Protein AF-A0A958JXC6-F1 (afdb_monomer_lite)

Structure (mmCIF, N/CA/C/O backbone):
data_AF-A0A958JXC6-F1
#
_entry.id   AF-A0A958JXC6-F1
#
loop_
_atom_site.group_PDB
_atom_site.id
_atom_site.type_symbol
_atom_site.label_atom_id
_atom_site.label_alt_id
_atom_site.label_comp_id
_atom_site.label_asym_id
_atom_site.label_entity_id
_atom_site.label_seq_id
_atom_site.pdbx_PDB_ins_code
_atom_site.Cartn_x
_atom_site.Cartn_y
_atom_site.Cartn_z
_atom_site.occupancy
_atom_site.B_iso_or_equiv
_atom_site.auth_seq_id
_atom_site.auth_comp_id
_atom_site.auth_asym_id
_atom_site.auth_atom_id
_atom_site.pdbx_PDB_model_num
ATOM 1 N N . MET A 1 1 ? -17.356 -12.204 -8.986 1.00 83.81 1 MET A N 1
ATOM 2 C CA . MET A 1 1 ? -17.026 -12.262 -7.547 1.00 83.81 1 MET A CA 1
ATOM 3 C C . MET A 1 1 ? -16.152 -11.050 -7.280 1.00 83.81 1 MET A C 1
ATOM 5 O O . MET A 1 1 ? -15.315 -10.787 -8.133 1.00 83.81 1 MET A O 1
ATOM 9 N N . LYS A 1 2 ? -16.413 -10.256 -6.235 1.00 93.25 2 LYS A N 1
ATOM 10 C CA . LYS A 1 2 ? -15.527 -9.131 -5.900 1.00 93.25 2 LYS A CA 1
ATOM 11 C C . LYS A 1 2 ? -14.297 -9.682 -5.181 1.00 93.25 2 LYS A C 1
ATOM 13 O O . LYS A 1 2 ? -14.458 -10.593 -4.373 1.00 93.25 2 LYS A O 1
ATOM 18 N N 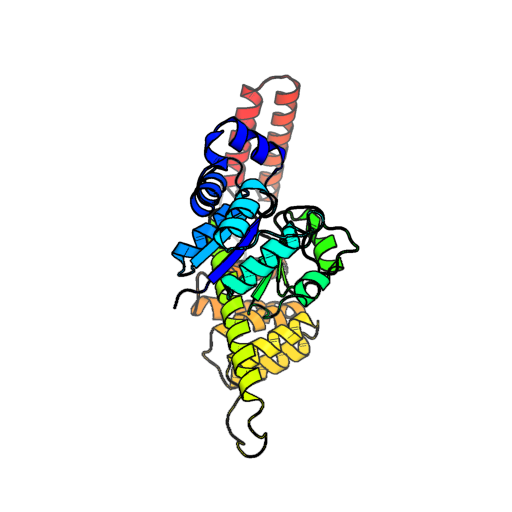. HIS A 1 3 ? -13.118 -9.156 -5.491 1.00 95.00 3 HIS A N 1
ATOM 19 C CA . HIS A 1 3 ? -11.897 -9.492 -4.762 1.00 95.00 3 HIS A CA 1
ATOM 20 C C . HIS A 1 3 ? -11.794 -8.635 -3.504 1.00 95.00 3 HIS A C 1
ATOM 22 O O . HIS A 1 3 ? -12.008 -7.420 -3.569 1.00 95.00 3 HIS A O 1
ATOM 28 N N . ILE A 1 4 ? -11.475 -9.260 -2.374 1.00 97.62 4 ILE A N 1
ATOM 29 C CA . ILE A 1 4 ? -11.319 -8.554 -1.099 1.00 97.62 4 ILE A CA 1
ATOM 30 C C . ILE A 1 4 ? -9.891 -8.017 -1.023 1.00 97.62 4 ILE A C 1
ATOM 32 O O . ILE A 1 4 ? -8.933 -8.792 -1.086 1.00 97.62 4 ILE A O 1
ATOM 36 N N . ILE A 1 5 ? -9.752 -6.701 -0.856 1.00 97.19 5 ILE A N 1
ATOM 37 C CA . ILE A 1 5 ? -8.467 -6.065 -0.555 1.00 97.19 5 ILE A CA 1
ATOM 38 C C . ILE A 1 5 ? -8.486 -5.521 0.867 1.00 97.19 5 ILE A C 1
ATOM 40 O O . ILE A 1 5 ? -9.319 -4.685 1.210 1.00 97.19 5 ILE A O 1
ATOM 44 N N . LEU A 1 6 ? -7.567 -6.006 1.697 1.00 98.06 6 LEU A N 1
ATOM 45 C CA . LEU A 1 6 ? -7.405 -5.577 3.079 1.00 98.06 6 LEU A CA 1
ATOM 46 C C . LEU A 1 6 ? -6.120 -4.764 3.206 1.00 98.06 6 LEU A C 1
ATOM 48 O O . LEU A 1 6 ? -5.026 -5.303 3.050 1.00 98.06 6 LEU A O 1
ATOM 52 N N . SER A 1 7 ? -6.261 -3.478 3.510 1.00 97.44 7 SER A N 1
ATOM 53 C CA . SER A 1 7 ? -5.143 -2.546 3.626 1.00 97.44 7 SER A CA 1
ATOM 54 C C . SER A 1 7 ? -5.027 -2.013 5.042 1.00 97.44 7 SER A C 1
ATOM 56 O O . SER A 1 7 ? -5.931 -1.344 5.541 1.00 97.44 7 SER A O 1
ATOM 58 N N . PHE A 1 8 ? -3.885 -2.255 5.674 1.00 97.44 8 PHE A N 1
ATOM 59 C CA . PHE A 1 8 ? -3.549 -1.683 6.971 1.00 97.44 8 PHE A CA 1
ATOM 60 C C . PHE A 1 8 ? -2.762 -0.398 6.774 1.00 97.44 8 PHE A C 1
ATOM 62 O O . PHE A 1 8 ? -1.707 -0.407 6.152 1.00 97.44 8 PHE A O 1
ATOM 69 N N . ILE A 1 9 ? -3.277 0.713 7.292 1.00 95.62 9 ILE A N 1
ATOM 70 C CA . ILE A 1 9 ? -2.706 2.043 7.070 1.00 95.62 9 ILE A CA 1
ATOM 71 C C . ILE A 1 9 ? -2.324 2.674 8.408 1.00 95.62 9 ILE A C 1
ATOM 73 O O . ILE A 1 9 ? -3.094 2.634 9.372 1.00 95.62 9 ILE A O 1
ATOM 77 N N . LEU A 1 10 ? -1.134 3.268 8.459 1.00 94.62 10 LEU A N 1
ATOM 78 C CA . LEU A 1 10 ? -0.659 4.074 9.578 1.00 94.62 10 LEU A CA 1
ATOM 79 C C . LEU A 1 10 ? -1.203 5.497 9.470 1.00 94.62 10 LEU A C 1
ATOM 81 O O . LEU A 1 10 ? -1.020 6.167 8.460 1.00 94.62 10 LEU A O 1
ATOM 85 N N . PHE A 1 11 ? -1.863 5.971 10.520 1.00 94.62 11 PHE A N 1
ATOM 86 C CA . PHE A 1 11 ? -2.312 7.359 10.614 1.00 94.62 11 PHE A CA 1
ATOM 87 C C . PHE A 1 11 ? -1.328 8.164 11.473 1.00 94.62 11 PHE A C 1
ATOM 89 O O . PHE A 1 11 ? -0.768 7.605 12.411 1.00 94.62 11 PHE A O 1
ATOM 96 N N . PRO A 1 12 ? -1.124 9.468 11.229 1.00 93.19 12 PRO A N 1
ATOM 97 C CA . PRO A 1 12 ? -0.320 10.296 12.128 1.00 93.19 12 PRO A CA 1
ATOM 98 C C . PRO A 1 12 ? -0.911 10.311 13.547 1.00 93.19 12 PRO A C 1
ATOM 100 O O . PRO A 1 12 ? -2.112 10.544 13.710 1.00 93.19 12 PRO A O 1
ATOM 103 N N . ASP A 1 13 ? -0.092 10.053 14.571 1.00 92.06 13 ASP A N 1
ATOM 104 C CA . ASP A 1 13 ? -0.559 9.934 15.962 1.00 92.06 13 ASP A CA 1
ATOM 105 C C . ASP A 1 13 ? -1.187 11.238 16.487 1.00 92.06 13 ASP A C 1
ATOM 107 O O . ASP A 1 13 ? -2.204 11.214 17.184 1.00 92.06 13 ASP A O 1
ATOM 111 N N . ASP A 1 14 ? -0.612 12.386 16.120 1.00 93.12 14 ASP A N 1
ATOM 112 C CA . ASP A 1 14 ? -1.141 13.717 16.428 1.00 93.12 14 ASP A CA 1
ATOM 113 C C . ASP A 1 14 ? -2.487 13.963 15.732 1.00 93.12 14 ASP A C 1
ATOM 115 O O . ASP A 1 14 ? -3.430 14.458 16.353 1.00 93.12 14 ASP A O 1
ATOM 119 N N . GLY A 1 15 ? -2.608 13.527 14.477 1.00 94.50 15 GLY A N 1
ATOM 120 C CA . GLY A 1 15 ? -3.862 13.527 13.736 1.00 94.50 15 GLY A CA 1
ATOM 121 C C . GLY A 1 15 ? -4.935 12.684 14.424 1.00 94.50 15 GLY A C 1
ATOM 122 O O . GLY A 1 15 ? -6.049 13.165 14.638 1.00 94.50 15 GLY A O 1
ATOM 123 N N . LEU A 1 16 ? -4.613 11.444 14.807 1.00 96.06 16 LEU A N 1
ATOM 124 C CA . LEU A 1 16 ? -5.549 10.565 15.513 1.00 96.06 16 LEU A CA 1
ATOM 125 C C . LEU A 1 16 ? -6.025 11.201 16.821 1.00 96.06 16 LEU A C 1
ATOM 127 O O . LEU A 1 16 ? -7.227 11.229 17.083 1.00 96.06 16 LEU A O 1
ATOM 131 N N . ALA A 1 17 ? -5.106 11.739 17.626 1.00 94.31 17 ALA A N 1
ATOM 132 C CA . ALA A 1 17 ? -5.458 12.416 18.869 1.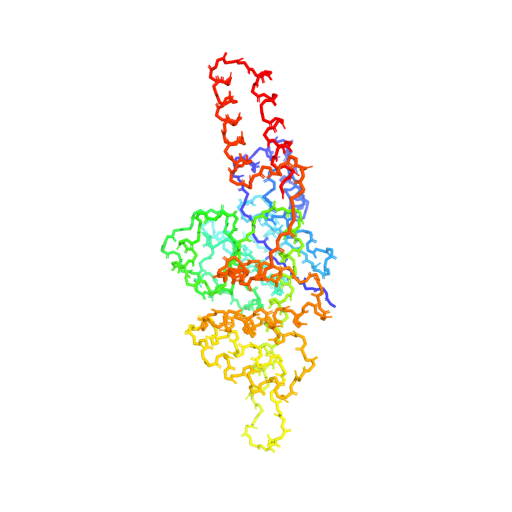00 94.31 17 ALA A CA 1
ATOM 133 C C . ALA A 1 17 ? -6.402 13.605 18.622 1.00 94.31 17 ALA A C 1
ATOM 135 O O . ALA A 1 17 ? -7.393 13.755 19.338 1.00 94.31 17 ALA A O 1
ATOM 136 N N . GLN A 1 18 ? -6.135 14.401 17.582 1.00 95.81 18 GLN A N 1
ATOM 137 C CA . GLN A 1 18 ? -6.969 15.539 17.206 1.00 95.81 18 GLN A CA 1
ATOM 138 C C . GLN A 1 18 ? -8.382 15.106 16.791 1.00 95.81 18 GLN A C 1
ATOM 140 O O . GLN A 1 18 ? -9.352 15.672 17.284 1.00 95.81 18 GLN A O 1
ATOM 145 N N . VAL A 1 19 ? -8.525 14.057 15.971 1.00 97.00 19 VAL A N 1
ATOM 146 C CA . VAL A 1 19 ? -9.848 13.561 15.544 1.00 97.00 19 VAL A CA 1
ATOM 147 C C . VAL A 1 19 ? -10.707 13.133 16.736 1.00 97.00 19 VAL A C 1
ATOM 149 O O . VAL A 1 19 ? -11.890 13.455 16.784 1.00 97.00 19 VAL A O 1
ATOM 152 N N . TYR A 1 20 ? -10.131 12.451 17.730 1.00 96.25 20 TYR A N 1
ATOM 153 C CA . TYR A 1 20 ? -10.882 12.052 18.930 1.00 96.25 20 TYR A CA 1
ATOM 154 C C . TYR A 1 20 ? -11.113 13.207 19.914 1.00 96.25 20 TYR A C 1
ATOM 156 O O . TYR A 1 20 ? -12.051 13.143 20.708 1.00 96.25 20 TYR A O 1
ATOM 164 N N . ALA A 1 21 ? -10.286 14.255 19.880 1.00 95.88 21 ALA A N 1
ATOM 165 C CA . ALA A 1 21 ? -10.549 15.484 20.624 1.00 95.88 21 ALA A CA 1
ATOM 166 C C . ALA A 1 21 ? -11.725 16.268 20.015 1.00 95.88 21 ALA A C 1
ATOM 168 O O . ALA A 1 21 ? -12.565 16.778 20.758 1.00 95.88 21 ALA A O 1
ATOM 169 N N . ASP A 1 22 ? -11.802 16.316 18.683 1.00 96.81 22 ASP A N 1
ATOM 170 C CA . ASP A 1 22 ? -12.867 16.996 17.940 1.00 96.81 22 ASP A CA 1
ATOM 171 C C . ASP A 1 22 ? -14.186 16.204 17.949 1.00 96.81 22 ASP A C 1
ATOM 173 O O . ASP A 1 22 ? -15.266 16.797 18.006 1.00 96.81 22 ASP A O 1
ATOM 177 N N . GLU A 1 23 ? -14.117 14.868 17.966 1.00 97.50 23 GLU A N 1
ATOM 178 C CA . GLU A 1 23 ? -15.271 13.967 18.070 1.00 97.50 23 GLU A CA 1
ATOM 179 C C . GLU A 1 23 ? -15.152 12.992 19.265 1.00 97.50 23 GLU A C 1
ATOM 181 O O . GLU A 1 23 ? -14.904 11.798 19.070 1.00 97.50 23 GLU A O 1
ATOM 186 N N . PRO A 1 24 ? -15.396 13.429 20.517 1.00 97.19 24 PRO A N 1
ATOM 187 C CA . PRO A 1 24 ? -15.250 12.565 21.698 1.00 97.19 24 PRO A CA 1
ATOM 188 C C . PRO A 1 24 ? -16.122 11.296 21.663 1.00 97.19 24 PRO A C 1
ATOM 190 O O . PRO A 1 24 ? -15.698 10.218 22.098 1.00 97.19 24 PRO A O 1
ATOM 193 N N . ASP A 1 25 ? -17.321 11.405 21.082 1.00 97.69 25 ASP A N 1
ATOM 194 C CA . ASP A 1 25 ? -18.273 10.297 20.933 1.00 97.69 25 ASP A CA 1
ATOM 195 C C . ASP A 1 25 ? -17.798 9.229 19.933 1.00 97.69 25 ASP A C 1
ATOM 197 O O . ASP A 1 25 ? -18.344 8.123 19.910 1.00 97.69 25 ASP A O 1
ATOM 201 N N . LEU A 1 26 ? -16.776 9.519 19.115 1.00 97.31 26 LEU A N 1
ATOM 202 C CA . LEU A 1 26 ? -16.239 8.589 18.121 1.00 97.31 26 LEU A CA 1
ATOM 203 C C . LEU A 1 26 ? -15.779 7.278 18.764 1.00 97.31 26 LEU A C 1
ATOM 205 O O . LEU A 1 26 ? -16.082 6.205 18.253 1.00 97.31 26 LEU A O 1
ATOM 209 N N . SER A 1 27 ? -15.132 7.357 19.928 1.00 96.69 27 SER A N 1
ATOM 210 C CA . SER A 1 27 ? -14.667 6.187 20.690 1.00 96.69 27 SER A CA 1
ATOM 211 C C . SER A 1 27 ? -15.782 5.234 21.132 1.00 96.69 27 SER A C 1
ATOM 213 O O . SER A 1 27 ? -15.519 4.055 21.363 1.00 96.69 27 SER A O 1
ATOM 215 N N . GLY A 1 28 ? -17.020 5.727 21.234 1.00 96.06 28 GLY A N 1
ATOM 216 C CA . GLY A 1 28 ? -18.201 4.931 21.563 1.00 96.06 28 GLY A CA 1
ATOM 217 C C . GLY A 1 28 ? -18.942 4.365 20.347 1.00 96.06 28 GLY A C 1
ATOM 218 O O . GLY A 1 28 ? -19.879 3.586 20.529 1.00 96.06 28 GLY A O 1
ATOM 219 N N . LYS A 1 29 ? -18.565 4.742 19.116 1.00 98.44 29 LYS A N 1
ATOM 220 C CA . LYS A 1 29 ? -19.179 4.213 17.886 1.00 98.44 29 LYS A CA 1
ATOM 221 C C . LYS A 1 29 ? -18.721 2.773 17.619 1.00 98.44 29 LYS A C 1
ATOM 223 O O . LYS A 1 29 ? -17.718 2.310 18.165 1.00 98.44 29 LYS A O 1
ATOM 228 N N . SER A 1 30 ? -19.441 2.068 16.739 1.00 98.31 30 SER A N 1
ATOM 229 C CA . SER A 1 30 ? -19.004 0.752 16.249 1.00 98.31 30 SER A CA 1
ATOM 230 C C . SER A 1 30 ? -17.640 0.844 15.558 1.00 98.31 30 SER A C 1
ATOM 232 O O . SER A 1 30 ? -17.193 1.934 15.188 1.00 98.31 30 SER A O 1
ATOM 234 N N . PHE A 1 31 ? -16.990 -0.302 15.356 1.00 98.12 31 PHE A N 1
ATOM 235 C CA . PHE A 1 31 ? -15.724 -0.364 14.630 1.00 98.12 31 PHE A CA 1
ATOM 236 C C . PHE A 1 31 ? -15.833 0.287 13.245 1.00 98.12 31 PHE A C 1
ATOM 238 O O . PHE A 1 31 ? -15.045 1.169 12.916 1.00 98.12 31 PHE A O 1
ATOM 245 N N . GLU A 1 32 ? -16.865 -0.063 12.480 1.00 98.12 32 GLU A N 1
ATOM 246 C CA . GLU A 1 32 ? -17.122 0.468 11.139 1.00 98.12 32 GLU A CA 1
ATOM 247 C C . GLU A 1 32 ? -17.371 1.978 11.185 1.00 98.12 32 GLU A C 1
ATOM 249 O O . GLU A 1 32 ? -16.876 2.716 10.337 1.00 98.12 32 GLU A O 1
ATOM 254 N N . GLY A 1 33 ? -18.090 2.458 12.206 1.00 98.00 33 GLY A N 1
ATOM 255 C CA . GLY A 1 33 ? -18.313 3.886 12.418 1.00 98.00 33 GLY A CA 1
ATOM 256 C C . GLY A 1 33 ? -17.018 4.655 12.693 1.00 98.00 33 GLY A C 1
ATOM 257 O O . GLY A 1 33 ? -16.849 5.762 12.184 1.00 98.00 33 GLY A O 1
ATOM 258 N N . GLN A 1 34 ? -16.094 4.063 13.456 1.00 98.38 34 GLN A N 1
ATOM 259 C CA . GLN A 1 34 ? -14.777 4.644 13.731 1.00 98.38 34 GLN A CA 1
ATOM 260 C C . GLN A 1 34 ? -13.883 4.649 12.489 1.00 98.38 34 GLN A C 1
ATOM 262 O O . GLN A 1 34 ? -13.358 5.696 12.114 1.00 98.38 34 GLN A O 1
ATOM 267 N N . VAL A 1 35 ? -13.761 3.503 11.816 1.00 97.81 35 VAL A N 1
ATOM 268 C CA . VAL A 1 35 ? -12.965 3.353 10.589 1.00 97.81 35 VAL A CA 1
ATOM 269 C C . VAL A 1 35 ? -13.477 4.280 9.489 1.00 97.81 35 VAL A C 1
ATOM 271 O O . VAL A 1 35 ? -12.689 4.992 8.870 1.00 97.81 35 VAL A O 1
ATOM 274 N N . SER A 1 36 ? -14.796 4.343 9.284 1.00 96.69 36 SER A N 1
ATOM 275 C CA . SER A 1 36 ? -15.399 5.238 8.298 1.00 96.69 36 SER A CA 1
ATOM 276 C C . SER A 1 36 ? -15.086 6.702 8.601 1.00 96.69 36 SER A C 1
ATOM 278 O O . SER A 1 36 ? -14.713 7.433 7.688 1.00 96.69 36 SER A O 1
ATOM 280 N N . ALA A 1 37 ? -15.206 7.150 9.855 1.00 96.81 37 ALA A N 1
ATOM 281 C CA . ALA A 1 37 ? -14.888 8.534 10.207 1.00 96.81 37 ALA A CA 1
ATOM 282 C C . ALA A 1 37 ? -13.411 8.867 9.939 1.00 96.81 37 ALA A C 1
ATOM 284 O O . ALA A 1 37 ? -13.109 9.894 9.336 1.00 96.81 37 ALA A O 1
ATOM 285 N N . LEU A 1 38 ? -12.495 7.968 10.314 1.00 97.12 38 LEU A N 1
ATOM 286 C CA . LEU A 1 38 ? -11.059 8.149 10.103 1.00 97.12 38 LEU A CA 1
ATOM 287 C C . LEU A 1 38 ? -10.700 8.189 8.616 1.00 97.12 38 LEU A C 1
ATOM 289 O O . LEU A 1 38 ? -10.002 9.104 8.184 1.00 97.12 38 LEU A O 1
ATOM 293 N N . ASN A 1 39 ? -11.232 7.271 7.814 1.00 95.88 39 ASN A N 1
ATOM 294 C CA . ASN A 1 39 ? -10.957 7.198 6.378 1.00 95.88 39 ASN A CA 1
ATOM 295 C C . ASN A 1 39 ? -11.471 8.414 5.586 1.00 95.88 39 ASN A C 1
ATOM 297 O O . ASN A 1 39 ? -10.895 8.763 4.556 1.00 95.88 39 ASN A O 1
ATOM 301 N N . HIS A 1 40 ? -12.519 9.085 6.072 1.00 94.62 40 HIS A N 1
ATOM 302 C CA . HIS A 1 40 ? -13.060 10.305 5.458 1.00 94.62 40 HIS A CA 1
ATOM 303 C C . HIS A 1 40 ? -12.517 11.596 6.084 1.00 94.62 40 HIS A C 1
ATOM 305 O O . HIS A 1 40 ? -12.862 12.695 5.643 1.00 94.62 40 HIS A O 1
ATOM 311 N N . SER A 1 41 ? -11.668 11.488 7.105 1.00 95.38 41 SER A N 1
ATOM 312 C CA . SER A 1 41 ? -11.101 12.650 7.777 1.00 95.38 41 SER A CA 1
ATOM 313 C C . SER A 1 41 ? -10.013 13.335 6.927 1.00 95.38 41 SER A C 1
ATOM 315 O O . SER A 1 41 ? -9.385 12.713 6.058 1.00 95.38 41 SER A O 1
ATOM 317 N N . PRO A 1 42 ? -9.717 14.622 7.187 1.00 94.88 42 PRO A N 1
ATOM 318 C CA . PRO A 1 42 ? -8.620 15.323 6.520 1.00 94.88 42 PRO A CA 1
ATOM 319 C C . PRO A 1 42 ? -7.241 14.695 6.759 1.00 94.88 42 PRO A C 1
ATOM 321 O O . PRO A 1 42 ? -6.362 14.866 5.917 1.00 94.88 42 PRO A O 1
ATOM 324 N N . ILE A 1 43 ? -7.065 13.964 7.867 1.00 93.75 43 ILE A N 1
ATOM 325 C CA . ILE A 1 43 ? -5.801 13.311 8.241 1.00 93.75 43 ILE A CA 1
ATOM 326 C C . ILE A 1 43 ? -5.586 11.964 7.540 1.00 93.75 43 ILE A C 1
ATOM 328 O O . ILE A 1 43 ? -4.514 11.382 7.680 1.00 93.75 43 ILE A O 1
ATOM 332 N N . ALA A 1 44 ? -6.600 11.443 6.835 1.00 93.19 44 ALA A N 1
ATOM 333 C CA . ALA A 1 44 ? -6.507 10.157 6.159 1.00 93.19 44 ALA A CA 1
ATOM 334 C C . ALA A 1 44 ? -5.327 10.162 5.172 1.00 93.19 44 ALA A C 1
ATOM 336 O O . ALA A 1 44 ? -5.310 11.008 4.265 1.00 93.19 44 ALA A O 1
ATOM 337 N N . PRO A 1 45 ? -4.365 9.229 5.310 1.00 90.19 45 PRO A N 1
ATOM 338 C CA . PRO A 1 45 ? -3.248 9.126 4.383 1.00 90.19 45 PRO A CA 1
ATOM 339 C C . PRO A 1 45 ? -3.740 8.933 2.953 1.00 90.19 45 PRO A C 1
ATOM 341 O O . PRO A 1 45 ? -4.796 8.340 2.711 1.00 90.19 45 PRO A O 1
ATOM 344 N N . LYS A 1 46 ? -2.962 9.401 1.976 1.00 87.38 46 LYS A N 1
ATOM 345 C CA . LYS A 1 46 ? -3.341 9.284 0.560 1.00 87.38 46 LYS A CA 1
ATOM 346 C C . LYS A 1 46 ? -3.568 7.827 0.149 1.00 87.38 46 LYS A C 1
ATOM 348 O O . LYS A 1 46 ? -4.504 7.553 -0.597 1.00 87.38 46 LYS A O 1
ATOM 353 N N . ALA A 1 47 ? -2.777 6.914 0.711 1.00 86.88 47 ALA A N 1
ATOM 354 C CA . ALA A 1 47 ? -2.931 5.470 0.576 1.00 86.88 47 ALA A CA 1
ATOM 355 C C . ALA A 1 47 ? -4.360 4.997 0.880 1.00 86.88 47 ALA A C 1
ATOM 357 O O . ALA A 1 47 ? -4.959 4.274 0.089 1.00 86.88 47 ALA A O 1
ATOM 358 N N . ALA A 1 48 ? -4.946 5.465 1.989 1.00 91.31 48 ALA A N 1
ATOM 359 C CA . ALA A 1 48 ? -6.297 5.083 2.383 1.00 91.31 48 ALA A CA 1
ATOM 360 C C . ALA A 1 48 ? -7.322 5.461 1.304 1.00 91.31 48 ALA A C 1
ATOM 362 O O . ALA A 1 48 ? -8.177 4.656 0.944 1.00 91.31 48 ALA A O 1
ATOM 363 N N . ARG A 1 49 ? -7.194 6.661 0.728 1.00 90.19 49 ARG A N 1
ATOM 364 C CA . ARG A 1 49 ? -8.078 7.136 -0.348 1.00 90.19 49 ARG A CA 1
ATOM 365 C C . ARG A 1 49 ? -7.891 6.339 -1.636 1.00 90.19 49 ARG A C 1
ATOM 367 O O . ARG A 1 49 ? -8.883 5.966 -2.250 1.00 90.19 49 ARG A O 1
ATOM 374 N N . LEU A 1 50 ? -6.644 6.051 -2.016 1.00 88.06 50 LEU A N 1
ATOM 375 C CA . LEU A 1 50 ? -6.332 5.213 -3.177 1.00 88.06 50 LEU A CA 1
ATOM 376 C C . LEU A 1 50 ? -7.005 3.837 -3.062 1.00 88.06 50 LEU A C 1
ATOM 378 O O . LEU A 1 50 ? -7.674 3.408 -3.997 1.00 88.06 50 LEU A O 1
ATOM 382 N N . PHE A 1 51 ? -6.875 3.160 -1.919 1.00 91.38 51 PHE A N 1
ATOM 383 C CA . PHE A 1 51 ? -7.451 1.823 -1.760 1.00 91.38 51 PHE A CA 1
ATOM 384 C C . PHE A 1 51 ? -8.982 1.830 -1.729 1.00 91.38 51 PHE A C 1
ATOM 386 O O . PHE A 1 51 ? -9.596 0.910 -2.260 1.00 91.38 51 PHE A O 1
ATOM 393 N N . LEU A 1 52 ? -9.616 2.876 -1.191 1.00 93.62 52 LEU A N 1
ATOM 394 C CA . LEU A 1 52 ? -11.076 3.020 -1.257 1.00 93.62 52 LEU A CA 1
ATOM 395 C C . LEU A 1 52 ? -11.580 3.199 -2.697 1.00 93.62 52 LEU A C 1
ATOM 397 O O . LEU A 1 52 ? -12.633 2.680 -3.057 1.00 93.62 52 LEU A O 1
ATOM 401 N N . GLU A 1 53 ? -10.812 3.877 -3.549 1.00 91.56 53 GLU A N 1
ATOM 402 C CA . GLU A 1 53 ? -11.162 4.091 -4.958 1.00 91.56 53 GLU A CA 1
ATOM 403 C C . GLU A 1 53 ? -11.154 2.795 -5.792 1.00 91.56 53 GLU A C 1
ATOM 405 O O . GLU A 1 53 ? -11.808 2.734 -6.838 1.00 91.56 53 GLU A O 1
ATOM 410 N N . LEU A 1 54 ? -10.504 1.724 -5.315 1.00 90.31 54 LEU A N 1
ATOM 411 C CA . LEU A 1 54 ? -10.533 0.410 -5.971 1.00 90.31 54 LEU A CA 1
ATOM 412 C C . LEU A 1 54 ? -11.935 -0.204 -6.021 1.00 90.31 54 LEU A C 1
ATOM 414 O O . LEU A 1 54 ? -12.193 -1.039 -6.890 1.00 90.31 54 LEU A O 1
ATOM 418 N N . GLU A 1 55 ? -12.876 0.243 -5.183 1.00 94.00 55 GLU A N 1
ATOM 419 C CA . GLU A 1 55 ? -14.274 -0.195 -5.271 1.00 94.00 55 GLU A CA 1
ATOM 420 C C . GLU A 1 55 ? -14.864 0.045 -6.673 1.00 94.00 55 GLU A C 1
ATOM 422 O O . GLU A 1 55 ? -15.604 -0.795 -7.197 1.00 94.00 55 GLU A O 1
ATOM 427 N N . LYS A 1 56 ? -14.469 1.144 -7.334 1.00 91.50 56 LYS A N 1
ATOM 428 C CA . LYS A 1 56 ? -14.906 1.490 -8.699 1.00 91.50 56 LYS A CA 1
ATOM 429 C C . LYS A 1 56 ? -14.471 0.459 -9.745 1.00 91.50 56 LYS A C 1
ATOM 431 O O . LYS A 1 56 ? -15.049 0.415 -10.826 1.00 91.50 56 LYS A O 1
ATOM 436 N N . ASN A 1 57 ? -13.498 -0.383 -9.405 1.00 87.44 57 ASN A N 1
ATOM 437 C CA . ASN A 1 57 ? -12.915 -1.409 -10.265 1.00 87.44 57 ASN A CA 1
ATOM 438 C C . ASN A 1 57 ? -13.351 -2.827 -9.868 1.00 87.44 57 ASN A C 1
ATOM 440 O O . ASN A 1 57 ? -12.773 -3.809 -10.315 1.00 87.44 57 ASN A O 1
ATOM 444 N N . GLY A 1 58 ? -14.398 -2.953 -9.045 1.00 92.50 58 GLY A N 1
ATOM 445 C CA . GLY A 1 58 ? -14.971 -4.250 -8.679 1.00 92.50 58 GLY A CA 1
ATOM 446 C C . GLY A 1 58 ? -14.307 -4.927 -7.480 1.00 92.50 58 GLY A C 1
ATOM 447 O O . GLY A 1 58 ? -14.657 -6.066 -7.169 1.00 92.50 58 GLY A O 1
ATOM 448 N N . TYR A 1 59 ? -13.413 -4.230 -6.780 1.00 95.31 59 TYR A N 1
ATOM 449 C CA . TYR A 1 59 ? -12.867 -4.683 -5.504 1.00 95.31 59 TYR A CA 1
ATOM 450 C C . TYR A 1 59 ? -13.830 -4.397 -4.348 1.00 95.31 59 TYR A C 1
ATOM 452 O O . TYR A 1 59 ? -14.748 -3.576 -4.447 1.00 95.31 59 TYR A O 1
ATOM 460 N N . GLU A 1 60 ? -13.616 -5.090 -3.239 1.00 97.38 60 GLU A N 1
ATOM 461 C CA . GLU A 1 60 ? -14.224 -4.803 -1.945 1.00 97.38 60 GLU A CA 1
ATOM 462 C C . GLU A 1 60 ? -13.122 -4.339 -0.980 1.00 97.38 60 GLU A C 1
ATOM 464 O O . GLU A 1 60 ? -12.415 -5.179 -0.412 1.00 97.38 60 GLU A O 1
ATOM 469 N N . PRO A 1 61 ? -12.902 -3.017 -0.847 1.00 97.19 61 PRO A N 1
ATOM 470 C CA . PRO A 1 61 ? -11.808 -2.502 -0.040 1.00 97.19 61 PRO A CA 1
ATOM 471 C C . PRO A 1 61 ? -12.148 -2.431 1.448 1.00 97.19 61 PRO A C 1
ATOM 473 O O . PRO A 1 61 ? -13.152 -1.852 1.858 1.00 97.19 61 PRO A O 1
ATOM 476 N N . HIS A 1 62 ? -11.231 -2.945 2.263 1.00 97.81 62 HIS A N 1
ATOM 477 C CA . HIS A 1 62 ? -11.223 -2.857 3.718 1.00 97.81 62 HIS A CA 1
ATOM 478 C C . HIS A 1 62 ? -9.967 -2.097 4.148 1.00 97.81 62 HIS A C 1
ATOM 480 O O . HIS A 1 62 ? -8.883 -2.665 4.238 1.00 97.81 62 HIS A O 1
ATOM 486 N N . VAL A 1 63 ? -10.092 -0.788 4.381 1.00 97.56 63 VAL A N 1
ATOM 487 C CA . VAL A 1 63 ? -8.964 0.080 4.760 1.00 97.56 63 VAL A CA 1
ATOM 488 C C . VAL A 1 63 ? -8.999 0.341 6.261 1.00 97.56 63 VAL A C 1
ATOM 490 O O . VAL A 1 63 ? -9.884 1.054 6.739 1.00 97.56 63 VAL A O 1
ATOM 493 N N . LEU A 1 64 ? -8.059 -0.241 7.005 1.00 98.00 64 LEU A N 1
ATOM 494 C CA . LEU A 1 64 ? -8.069 -0.268 8.466 1.00 98.00 64 LEU A CA 1
ATOM 495 C C . LEU A 1 64 ? -6.916 0.564 9.070 1.00 98.00 64 LEU A C 1
ATOM 497 O O . LEU A 1 64 ? -5.754 0.340 8.725 1.00 98.00 64 LEU A O 1
ATOM 501 N N . PRO A 1 65 ? -7.199 1.487 10.011 1.00 96.94 65 PRO A N 1
ATOM 502 C CA . PRO A 1 65 ? -6.189 2.283 10.706 1.00 96.94 65 PRO A CA 1
ATOM 503 C C . PRO A 1 65 ? -5.486 1.434 11.773 1.00 96.94 65 PRO A C 1
ATOM 505 O O . PRO A 1 65 ? -6.022 1.184 12.858 1.00 96.94 65 PRO A O 1
ATOM 508 N N . VAL A 1 66 ? -4.283 0.955 11.475 1.00 96.81 66 VAL A N 1
ATOM 509 C CA . VAL A 1 66 ? -3.642 -0.105 12.269 1.00 96.81 66 VAL A CA 1
ATOM 510 C C . VAL A 1 66 ? -3.141 0.372 13.636 1.00 96.81 66 VAL A C 1
ATOM 512 O O . VAL A 1 66 ? -3.201 -0.369 14.615 1.00 96.81 66 VAL A O 1
ATOM 515 N N . ASN A 1 67 ? -2.729 1.638 13.741 1.00 95.75 67 ASN A N 1
ATOM 516 C CA . ASN A 1 67 ? -2.308 2.266 14.996 1.00 95.75 67 ASN A CA 1
ATOM 517 C C . ASN A 1 67 ? -3.455 2.930 15.778 1.00 95.75 67 ASN A C 1
ATOM 519 O O . ASN A 1 67 ? -3.227 3.491 16.849 1.00 95.75 67 ASN A O 1
ATOM 523 N N . ASN A 1 68 ? -4.704 2.833 15.311 1.00 97.00 68 ASN A N 1
ATOM 524 C CA . ASN A 1 68 ? -5.845 3.382 16.036 1.00 97.00 68 ASN A CA 1
ATOM 525 C C . ASN A 1 68 ? -6.376 2.400 17.097 1.00 97.00 68 ASN A C 1
ATOM 527 O O . ASN A 1 68 ? -7.360 1.695 16.889 1.00 97.00 68 ASN A O 1
ATOM 531 N N . MET A 1 69 ? -5.747 2.389 18.273 1.00 95.00 69 MET A N 1
ATOM 532 C CA . MET A 1 69 ? -6.137 1.515 19.389 1.00 95.00 69 MET A CA 1
ATOM 533 C C . MET A 1 69 ? -7.653 1.517 19.707 1.00 95.00 69 MET A C 1
ATOM 535 O O . MET A 1 69 ? -8.198 0.427 19.895 1.00 95.00 69 MET A O 1
ATOM 539 N N . PRO A 1 70 ? -8.377 2.659 19.768 1.00 95.94 70 PRO A N 1
ATOM 540 C CA . PRO A 1 70 ? -9.801 2.643 20.117 1.00 95.94 70 PRO A CA 1
ATOM 541 C C . PRO A 1 70 ? -10.665 1.806 19.161 1.00 95.94 70 PRO A C 1
ATOM 543 O O . PRO A 1 70 ? -11.460 0.979 19.625 1.00 95.94 70 PRO A O 1
ATOM 546 N N . SER A 1 71 ? -10.481 1.952 17.844 1.00 97.81 71 SER A N 1
ATOM 547 C CA . SER A 1 71 ? -11.217 1.149 16.859 1.00 97.81 71 SER A CA 1
ATOM 548 C C . SER A 1 71 ? -10.819 -0.325 16.941 1.00 97.81 71 SER A C 1
ATOM 550 O O . SER A 1 71 ? -11.691 -1.191 16.968 1.00 97.81 71 SER A O 1
ATOM 552 N N . GLN A 1 72 ? -9.529 -0.625 17.096 1.00 97.62 72 GLN A N 1
ATOM 553 C CA . GLN A 1 72 ? -9.023 -1.998 17.150 1.00 97.62 72 GLN A CA 1
ATOM 554 C C . GLN A 1 72 ? -9.521 -2.754 18.394 1.00 97.62 72 GLN A C 1
ATOM 556 O O . GLN A 1 72 ? -9.977 -3.893 18.299 1.00 97.62 72 GLN A O 1
ATOM 561 N N . VAL A 1 73 ? -9.562 -2.100 19.560 1.00 94.31 73 VAL A N 1
ATOM 562 C CA . VAL A 1 73 ? -10.176 -2.664 20.776 1.00 94.31 73 VAL A CA 1
ATOM 563 C C . VAL A 1 73 ? -11.679 -2.876 20.596 1.00 94.31 73 VAL A C 1
ATOM 565 O O . VAL A 1 73 ? -12.227 -3.871 21.078 1.00 94.31 73 VAL A O 1
ATOM 568 N N . THR A 1 74 ? -12.358 -1.958 19.905 1.00 96.94 74 THR A N 1
ATOM 569 C CA . THR A 1 74 ? -13.788 -2.094 19.593 1.00 96.94 74 THR A CA 1
ATOM 570 C C . THR A 1 74 ? -14.035 -3.313 18.703 1.00 96.94 74 THR A C 1
ATOM 572 O O . THR A 1 74 ? -14.931 -4.105 19.000 1.00 96.94 74 THR A O 1
ATOM 575 N N . TRP A 1 75 ? -13.196 -3.523 17.684 1.00 98.12 75 TRP A N 1
ATOM 576 C CA . TRP A 1 75 ? -13.244 -4.700 16.817 1.00 98.12 75 TRP A CA 1
ATOM 577 C C . TRP A 1 75 ? -13.007 -6.001 17.587 1.00 98.12 75 TRP A C 1
ATOM 579 O O . TRP A 1 75 ? -13.800 -6.936 17.469 1.00 98.12 75 TRP A O 1
ATOM 589 N N . LEU A 1 76 ? -11.962 -6.054 18.422 1.00 96.62 76 LEU A N 1
ATOM 590 C CA . LEU A 1 76 ? -11.648 -7.231 19.237 1.00 96.62 76 LEU A CA 1
ATOM 591 C C . LEU A 1 76 ? -12.838 -7.629 20.118 1.00 96.62 76 LEU A C 1
ATOM 593 O O . LEU A 1 76 ? -13.271 -8.780 20.094 1.00 96.62 76 LEU A O 1
ATOM 597 N N . ARG A 1 77 ? -13.426 -6.664 20.837 1.00 95.75 77 ARG A N 1
ATOM 598 C CA . ARG A 1 77 ? -14.593 -6.906 21.701 1.00 95.75 77 ARG A CA 1
ATOM 599 C C . ARG A 1 77 ? -15.807 -7.393 20.916 1.00 95.75 77 ARG A C 1
ATOM 601 O O . ARG A 1 77 ? -16.476 -8.316 21.370 1.00 95.75 77 ARG A O 1
ATOM 608 N N . ALA A 1 78 ? -16.080 -6.795 19.756 1.00 97.00 78 ALA A N 1
ATOM 609 C CA . ALA A 1 78 ? -17.194 -7.194 18.896 1.00 97.00 78 ALA A CA 1
ATOM 610 C C . ALA A 1 78 ? -17.046 -8.633 18.366 1.00 97.00 78 ALA A C 1
ATOM 612 O O . ALA A 1 78 ? -18.048 -9.300 18.131 1.00 97.00 78 ALA A O 1
ATOM 613 N N . ASN A 1 79 ? -15.810 -9.128 18.252 1.00 97.25 79 ASN A N 1
ATOM 614 C CA . ASN A 1 79 ? -15.491 -10.485 17.806 1.00 97.25 79 ASN A CA 1
ATOM 615 C C . ASN A 1 79 ? -15.205 -11.463 18.968 1.00 97.25 79 ASN A C 1
ATOM 617 O O . ASN A 1 79 ? -14.659 -12.541 18.751 1.00 97.25 79 ASN A O 1
ATOM 621 N N . GLY A 1 80 ? -15.574 -11.110 20.208 1.00 97.00 80 GLY A N 1
ATOM 622 C CA . GLY A 1 80 ? -15.452 -11.997 21.374 1.00 97.00 80 GLY A CA 1
ATOM 623 C C . GLY A 1 80 ? -14.030 -12.152 21.922 1.00 97.00 80 GLY A C 1
ATOM 624 O O . GLY A 1 80 ? -13.768 -13.037 22.737 1.00 97.00 80 GLY A O 1
ATOM 625 N N . TYR A 1 81 ? -13.105 -11.289 21.505 1.00 95.56 81 TYR A N 1
ATOM 626 C CA . TYR A 1 81 ? -11.733 -11.283 21.984 1.00 95.56 81 TYR A CA 1
ATOM 627 C C . TYR A 1 81 ? -11.580 -10.322 23.165 1.00 95.56 81 TYR A C 1
ATOM 629 O O . TYR A 1 81 ? -11.547 -9.101 23.004 1.00 95.56 81 TYR A O 1
ATOM 637 N N . HIS A 1 82 ? -11.479 -10.885 24.367 1.00 91.19 82 HIS A N 1
ATOM 638 C CA . HIS A 1 82 ? -11.310 -10.115 25.605 1.00 91.19 82 HIS A CA 1
ATOM 639 C C . HIS A 1 82 ? -9.869 -10.117 26.120 1.00 91.19 82 HIS A C 1
ATOM 641 O O . HIS A 1 82 ? -9.447 -9.140 26.736 1.00 91.19 82 HIS A O 1
ATOM 647 N N . ASP A 1 83 ? -9.115 -11.164 25.787 1.00 89.75 83 ASP A N 1
ATOM 648 C CA . ASP A 1 83 ? -7.718 -11.325 26.165 1.00 89.75 83 ASP A CA 1
ATOM 649 C C . ASP A 1 83 ? -6.832 -11.130 24.930 1.00 89.75 83 ASP A C 1
ATOM 651 O O . ASP A 1 83 ? -6.919 -11.865 23.939 1.00 89.75 83 ASP A O 1
ATOM 655 N N . PHE A 1 84 ? -5.991 -10.103 24.984 1.00 88.38 84 PHE A N 1
ATOM 656 C CA . PHE A 1 84 ? -4.956 -9.834 23.993 1.00 88.38 84 PHE A CA 1
ATOM 657 C C . PHE A 1 84 ? -3.712 -9.307 24.698 1.00 88.38 84 PHE A C 1
ATOM 659 O O . PHE A 1 84 ? -3.784 -8.647 25.741 1.00 88.38 84 PHE A O 1
ATOM 666 N N . ASN A 1 85 ? -2.546 -9.619 24.147 1.00 87.38 85 ASN A N 1
ATOM 667 C CA . ASN A 1 85 ? -1.287 -9.195 24.728 1.00 87.38 85 ASN A CA 1
ATOM 668 C C . ASN A 1 85 ? -1.107 -7.693 24.505 1.00 87.38 85 ASN A C 1
ATOM 670 O O . ASN A 1 85 ? -0.898 -7.253 23.380 1.00 87.38 85 ASN A O 1
ATOM 674 N N . SER A 1 86 ? -1.101 -6.890 25.569 1.00 84.19 86 SER A N 1
ATOM 675 C CA . SER A 1 86 ? -0.945 -5.432 25.456 1.00 84.19 86 SER A CA 1
ATOM 676 C C . SER A 1 86 ? 0.359 -4.983 24.783 1.00 84.19 86 SER A C 1
ATOM 678 O O . SER A 1 86 ? 0.440 -3.843 24.340 1.00 84.19 86 SER A O 1
ATOM 680 N N . ARG A 1 87 ? 1.373 -5.853 24.669 1.00 85.00 87 ARG A N 1
ATOM 681 C CA . ARG A 1 87 ? 2.620 -5.572 23.934 1.00 85.00 87 ARG A CA 1
ATOM 682 C C . ARG A 1 87 ? 2.563 -5.956 22.456 1.00 85.00 87 ARG A C 1
ATOM 684 O O . ARG A 1 87 ? 3.309 -5.383 21.675 1.00 85.00 87 ARG A O 1
ATOM 691 N N . ARG A 1 88 ? 1.713 -6.917 22.080 1.00 91.25 88 ARG A N 1
ATOM 692 C CA . ARG A 1 88 ? 1.557 -7.416 20.696 1.00 91.25 88 ARG A CA 1
ATOM 693 C C . ARG A 1 88 ? 0.161 -7.171 20.125 1.00 91.25 88 ARG A C 1
ATOM 695 O O . ARG A 1 88 ? -0.175 -7.721 19.084 1.00 91.25 88 ARG A O 1
ATOM 702 N N . TRP A 1 89 ? -0.640 -6.339 20.788 1.00 92.31 89 TRP A N 1
ATOM 703 C CA . TRP A 1 89 ? -2.059 -6.156 20.486 1.00 92.31 89 TRP A CA 1
ATOM 704 C C . TRP A 1 89 ? -2.292 -5.827 19.010 1.00 92.31 89 TRP A C 1
ATOM 706 O O . TRP A 1 89 ? -3.222 -6.355 18.415 1.00 92.31 89 TRP A O 1
ATOM 716 N N . MET A 1 90 ? -1.420 -5.012 18.409 1.00 95.19 90 MET A N 1
ATOM 717 C CA . MET A 1 90 ? -1.515 -4.619 17.008 1.00 95.19 90 MET A CA 1
ATOM 718 C C . MET A 1 90 ? -1.359 -5.834 16.088 1.00 95.19 90 MET A C 1
ATOM 720 O O . MET A 1 90 ? -2.256 -6.123 15.308 1.00 95.19 90 MET A O 1
ATOM 724 N N . GLN A 1 91 ? -0.272 -6.594 16.239 1.00 95.94 91 GLN A N 1
ATOM 725 C CA . GLN A 1 91 ? -0.011 -7.800 15.446 1.00 95.94 91 GLN A CA 1
ATOM 726 C C . GLN A 1 91 ? -1.112 -8.849 15.640 1.00 95.94 91 GLN A C 1
ATOM 728 O O . GLN A 1 91 ? -1.640 -9.367 14.664 1.00 95.94 91 GLN A O 1
ATOM 733 N N . GLU A 1 92 ? -1.514 -9.112 16.887 1.00 95.94 92 GLU A N 1
ATOM 734 C CA . GLU A 1 92 ? -2.578 -10.077 17.191 1.00 95.94 92 GLU A CA 1
ATOM 735 C C . GLU A 1 92 ? -3.926 -9.663 16.584 1.00 95.94 92 GLU A C 1
ATOM 737 O O . GLU A 1 92 ? -4.667 -10.511 16.090 1.00 95.94 92 GLU A O 1
ATOM 742 N N . THR A 1 93 ? -4.249 -8.366 16.598 1.00 97.19 93 THR A N 1
ATOM 743 C CA . THR A 1 93 ? -5.497 -7.864 16.006 1.00 97.19 93 THR A CA 1
ATOM 744 C C . THR A 1 93 ? -5.478 -8.001 14.489 1.00 97.19 93 THR A C 1
ATOM 746 O O . THR A 1 93 ? -6.440 -8.506 13.916 1.00 97.19 93 THR A O 1
ATOM 749 N N . VAL A 1 94 ? -4.366 -7.623 13.853 1.00 97.81 94 VAL A N 1
ATOM 750 C CA . VAL A 1 94 ? -4.184 -7.709 12.399 1.00 97.81 94 VAL A CA 1
ATOM 751 C C . VAL A 1 94 ? -4.258 -9.159 11.923 1.00 97.81 94 VAL A C 1
ATOM 753 O O . VAL A 1 94 ? -4.998 -9.434 10.982 1.00 97.81 94 VAL A O 1
ATOM 756 N N . LEU A 1 95 ? -3.583 -10.102 12.596 1.00 97.50 95 LEU A N 1
ATOM 757 C CA . LEU A 1 95 ? -3.677 -11.534 12.269 1.00 97.50 95 LEU A CA 1
ATOM 758 C C . LEU A 1 95 ? -5.130 -12.013 12.284 1.00 97.50 95 LEU A C 1
ATOM 760 O O . LEU A 1 95 ? -5.603 -12.595 11.313 1.00 97.50 95 LEU A O 1
ATOM 764 N N . ARG A 1 96 ? -5.874 -11.695 13.348 1.00 97.25 96 ARG A N 1
ATOM 765 C CA . ARG A 1 96 ? -7.282 -12.096 13.480 1.00 97.25 96 ARG A CA 1
ATOM 766 C C . ARG A 1 96 ? -8.178 -11.439 12.430 1.00 97.25 96 ARG A C 1
ATOM 768 O O . ARG A 1 96 ? -9.137 -12.060 11.977 1.00 97.25 96 ARG A O 1
ATOM 775 N N . GLN A 1 97 ? -7.899 -10.194 12.046 1.00 98.19 97 GLN A N 1
ATOM 776 C CA . GLN A 1 97 ? -8.619 -9.512 10.968 1.00 98.19 97 GLN A CA 1
ATOM 777 C C . GLN A 1 97 ? -8.354 -10.175 9.615 1.00 98.19 97 GLN A C 1
ATOM 779 O O . GLN A 1 97 ? -9.304 -10.400 8.867 1.00 98.19 97 GLN A O 1
ATOM 784 N N . ILE A 1 98 ? -7.105 -10.557 9.331 1.00 98.19 98 ILE A N 1
ATOM 785 C CA . ILE A 1 98 ? -6.742 -11.299 8.116 1.00 98.19 98 ILE A CA 1
ATOM 786 C C . ILE A 1 98 ? -7.433 -12.669 8.097 1.00 98.19 98 ILE A C 1
ATOM 788 O O . ILE A 1 98 ? -8.052 -13.018 7.098 1.00 98.19 98 ILE A O 1
ATOM 792 N N . GLU A 1 99 ? -7.399 -13.418 9.202 1.00 97.00 99 GLU A N 1
ATOM 793 C CA . GLU A 1 99 ? -8.044 -14.736 9.314 1.00 97.00 99 GLU A CA 1
ATOM 794 C C . GLU A 1 99 ? -9.572 -14.669 9.164 1.00 97.00 99 GLU A C 1
ATOM 796 O O . GLU A 1 99 ? -10.181 -15.566 8.577 1.00 97.00 99 GLU A O 1
ATOM 801 N N . SER A 1 100 ? -10.193 -13.609 9.689 1.00 97.19 100 SER A N 1
ATOM 802 C CA . SER A 1 100 ? -11.641 -13.394 9.616 1.00 97.19 100 SER A CA 1
ATOM 803 C C . SER A 1 100 ? -12.095 -12.993 8.210 1.00 97.19 100 SER A C 1
ATOM 805 O O . SER A 1 100 ? -13.079 -13.529 7.701 1.00 97.19 100 SER A O 1
ATOM 807 N N . LEU A 1 101 ? -11.371 -12.069 7.570 1.00 97.38 101 LEU A N 1
ATOM 808 C CA . LEU A 1 101 ? -11.747 -11.514 6.267 1.00 97.38 101 LEU A CA 1
ATOM 809 C C . LEU A 1 101 ? -11.270 -12.357 5.082 1.00 97.38 101 LEU A C 1
ATOM 811 O O . LEU A 1 101 ? -11.888 -12.290 4.024 1.00 97.38 101 LEU A O 1
ATOM 815 N N . LYS A 1 102 ? -10.189 -13.130 5.250 1.00 97.62 102 LYS A N 1
ATOM 816 C CA . LYS A 1 102 ? -9.543 -13.934 4.199 1.00 97.62 102 LYS A CA 1
ATOM 817 C C . LYS A 1 102 ? -9.342 -13.153 2.893 1.00 97.62 102 LYS A C 1
ATOM 819 O O . LYS A 1 102 ? -9.911 -13.519 1.863 1.00 97.62 102 LYS A O 1
ATOM 824 N N . PRO A 1 103 ? -8.584 -12.046 2.929 1.00 97.69 103 PRO A N 1
ATOM 825 C CA . PRO A 1 103 ? -8.440 -11.190 1.763 1.00 97.69 103 PRO A CA 1
ATOM 826 C C . PRO A 1 103 ? -7.719 -11.904 0.612 1.00 97.69 103 PRO A C 1
ATOM 828 O O . PRO A 1 103 ? -6.781 -12.669 0.835 1.00 97.69 103 PRO A O 1
ATOM 831 N N . ASP A 1 104 ? -8.107 -11.593 -0.628 1.00 96.50 104 ASP A N 1
ATOM 832 C CA . ASP A 1 104 ? -7.335 -11.982 -1.813 1.00 96.50 104 ASP A CA 1
ATOM 833 C C . ASP A 1 104 ? -6.015 -11.198 -1.872 1.00 96.50 104 ASP A C 1
ATOM 835 O O . ASP A 1 104 ? -4.968 -11.752 -2.215 1.00 96.50 104 ASP A O 1
ATOM 839 N N . ILE A 1 105 ? -6.084 -9.906 -1.526 1.00 96.38 105 ILE A N 1
ATOM 840 C CA . ILE A 1 105 ? -4.966 -8.963 -1.550 1.00 96.38 105 ILE A CA 1
ATOM 841 C C . ILE A 1 105 ? -4.778 -8.366 -0.159 1.00 96.38 105 ILE A C 1
ATOM 843 O O . ILE A 1 105 ? -5.702 -7.784 0.408 1.00 96.38 105 ILE A O 1
ATOM 847 N N . LEU A 1 106 ? -3.563 -8.456 0.366 1.00 97.44 106 LEU A N 1
ATOM 848 C CA . LEU A 1 106 ? -3.183 -7.889 1.652 1.00 97.44 106 LEU A CA 1
ATOM 849 C C . LEU A 1 106 ? -2.132 -6.803 1.461 1.00 97.44 106 LEU A C 1
ATOM 851 O O . LEU A 1 106 ? -1.084 -7.053 0.873 1.00 97.44 106 LEU A O 1
ATOM 855 N N . VAL A 1 107 ? -2.399 -5.612 1.988 1.00 96.56 107 VAL A N 1
ATOM 856 C CA . VAL A 1 107 ? -1.469 -4.481 1.968 1.00 96.56 107 VAL A CA 1
ATOM 857 C C . VAL A 1 107 ? -1.046 -4.144 3.392 1.00 96.56 107 VAL A C 1
ATOM 859 O O . VAL A 1 107 ? -1.895 -3.885 4.250 1.00 96.56 107 VAL A O 1
ATOM 862 N N . LEU A 1 108 ? 0.262 -4.141 3.648 1.00 96.38 108 LEU A N 1
ATOM 863 C CA . LEU A 1 108 ? 0.833 -3.931 4.979 1.00 96.38 108 LEU A CA 1
ATOM 864 C C . LEU A 1 108 ? 1.996 -2.927 4.948 1.00 96.38 108 LEU A C 1
ATOM 866 O O . LEU A 1 108 ? 2.772 -2.930 3.992 1.00 96.38 108 LEU A O 1
ATOM 870 N N . PRO A 1 109 ? 2.172 -2.115 6.005 1.00 94.31 109 PRO A N 1
ATOM 871 C CA . PRO A 1 109 ? 3.378 -1.328 6.202 1.00 94.31 109 PRO A CA 1
ATOM 872 C C . PRO A 1 109 ? 4.504 -2.238 6.725 1.00 94.31 109 PRO A C 1
ATOM 874 O O . PRO A 1 109 ? 4.419 -2.739 7.853 1.00 94.31 109 PRO A O 1
ATOM 877 N N . PRO A 1 110 ? 5.586 -2.452 5.959 1.00 92.00 110 PRO A N 1
ATOM 878 C CA . PRO A 1 110 ? 6.659 -3.365 6.361 1.00 92.00 110 PRO A CA 1
ATOM 879 C C . PRO A 1 110 ? 7.435 -2.884 7.598 1.00 92.00 110 PRO A C 1
ATOM 881 O O . PRO A 1 110 ? 8.072 -3.689 8.269 1.00 92.00 110 PRO A O 1
ATOM 884 N N . SER A 1 111 ? 7.323 -1.601 7.966 1.00 90.31 111 SER A N 1
ATOM 885 C CA . SER A 1 111 ? 7.853 -1.053 9.225 1.00 90.31 111 SER A CA 1
ATOM 886 C C . SER A 1 111 ? 7.206 -1.657 10.481 1.00 90.31 111 SER A C 1
ATOM 888 O O . SER A 1 111 ? 7.792 -1.604 11.560 1.00 90.31 111 SER A O 1
ATOM 890 N N . LEU A 1 112 ? 6.004 -2.229 10.357 1.00 92.06 112 LEU A N 1
ATOM 891 C CA . LEU A 1 112 ? 5.275 -2.864 11.459 1.00 92.06 112 LEU A CA 1
ATOM 892 C C . LEU A 1 112 ? 5.153 -4.382 11.307 1.00 92.06 112 LEU A C 1
ATOM 894 O O . LEU A 1 112 ? 5.011 -5.095 12.307 1.00 92.06 112 LEU A O 1
ATOM 898 N N . PHE A 1 113 ? 5.184 -4.869 10.068 1.00 94.69 113 PHE A N 1
ATOM 899 C CA . PHE A 1 113 ? 4.893 -6.256 9.724 1.00 94.69 113 PHE A CA 1
ATOM 900 C C . PHE A 1 113 ? 6.053 -6.851 8.928 1.00 94.69 113 PHE A C 1
ATOM 902 O O . PHE A 1 113 ? 6.165 -6.666 7.720 1.00 94.69 113 PHE A O 1
ATOM 909 N N . SER A 1 114 ? 6.934 -7.563 9.623 1.00 93.31 114 SER A N 1
ATOM 910 C CA . SER A 1 114 ? 8.110 -8.198 9.028 1.00 93.31 114 SER A CA 1
ATOM 911 C C . SER A 1 114 ? 7.776 -9.509 8.305 1.00 93.31 114 SER A C 1
ATOM 913 O O . SER A 1 114 ? 6.668 -10.045 8.399 1.00 93.31 114 SER A O 1
ATOM 915 N N . ASP A 1 115 ? 8.778 -10.096 7.652 1.00 94.50 115 ASP A N 1
ATOM 916 C CA . ASP A 1 115 ? 8.694 -11.460 7.120 1.00 94.50 115 ASP A CA 1
ATOM 917 C C . ASP A 1 115 ? 8.334 -12.513 8.192 1.00 94.50 115 ASP A C 1
ATOM 919 O O . ASP A 1 115 ? 7.706 -13.528 7.870 1.00 94.50 115 ASP A O 1
ATOM 923 N N . ASP A 1 116 ? 8.696 -12.296 9.461 1.00 95.12 116 ASP A N 1
ATOM 924 C CA . ASP A 1 116 ? 8.301 -13.186 10.562 1.00 95.12 116 ASP A CA 1
ATOM 925 C C . ASP A 1 116 ? 6.795 -13.109 10.807 1.00 95.12 116 ASP A C 1
ATOM 927 O O . ASP A 1 116 ? 6.139 -14.143 10.897 1.00 95.12 116 ASP A O 1
ATOM 931 N N . PHE A 1 117 ? 6.225 -11.900 10.803 1.00 96.25 117 PHE A N 1
ATOM 932 C CA . PHE A 1 117 ? 4.778 -11.714 10.898 1.00 96.25 117 PHE A CA 1
ATOM 933 C C . PHE A 1 117 ? 4.046 -12.416 9.747 1.00 96.25 117 PHE A C 1
ATOM 935 O O . PHE A 1 117 ? 3.074 -13.131 9.975 1.00 96.25 117 PHE A O 1
ATOM 942 N N . LEU A 1 118 ? 4.538 -12.275 8.513 1.00 96.81 118 LEU A N 1
ATOM 943 C CA . LEU A 1 118 ? 3.958 -12.967 7.358 1.00 96.81 118 LEU A CA 1
ATOM 944 C C . LEU A 1 118 ? 4.077 -14.497 7.462 1.00 96.81 118 LEU A C 1
ATOM 946 O O . LEU A 1 118 ? 3.258 -15.210 6.890 1.00 96.81 118 LEU A O 1
ATOM 950 N N . ALA A 1 119 ? 5.070 -15.012 8.198 1.00 96.25 119 ALA A N 1
ATOM 951 C CA . ALA A 1 119 ? 5.196 -16.439 8.504 1.00 96.25 119 ALA A CA 1
ATOM 952 C C . ALA A 1 119 ? 4.127 -16.943 9.484 1.00 96.25 119 ALA A C 1
ATOM 954 O O . ALA A 1 119 ? 3.845 -18.138 9.499 1.00 96.25 119 ALA A O 1
ATOM 955 N N . GLU A 1 120 ? 3.581 -16.056 10.321 1.00 96.94 120 GLU A N 1
ATOM 956 C CA . GLU A 1 120 ? 2.548 -16.387 11.307 1.00 96.94 120 GLU A CA 1
ATOM 957 C C . GLU A 1 120 ? 1.149 -16.508 10.671 1.00 96.94 120 GLU A C 1
ATOM 959 O O . GLU A 1 120 ? 0.230 -17.015 11.315 1.00 96.94 120 GLU A O 1
ATOM 964 N N . LEU A 1 121 ? 0.968 -16.079 9.414 1.00 97.12 121 LEU A N 1
ATOM 965 C CA . LEU A 1 121 ? -0.306 -16.202 8.705 1.00 97.12 121 LEU A CA 1
ATOM 966 C C . LEU A 1 121 ? -0.675 -17.675 8.486 1.00 97.12 121 LEU A C 1
ATOM 968 O O . LEU A 1 121 ? 0.076 -18.428 7.869 1.00 97.12 121 LEU A O 1
ATOM 972 N N . GLN A 1 122 ? -1.872 -18.072 8.933 1.00 97.06 122 GLN A N 1
ATOM 973 C CA . GLN A 1 122 ? -2.398 -19.423 8.688 1.00 97.06 122 GLN A CA 1
ATOM 974 C C . GLN A 1 122 ? -2.640 -19.689 7.199 1.00 97.06 122 GLN A C 1
ATOM 976 O O . GLN A 1 122 ? -2.393 -20.787 6.706 1.00 97.06 122 GLN A O 1
ATOM 981 N N . GLU A 1 123 ? -3.141 -18.676 6.496 1.00 96.12 123 GLU A N 1
ATOM 982 C CA . GLU A 1 123 ? -3.427 -18.699 5.069 1.00 96.12 123 GLU A CA 1
ATOM 983 C C . GLU A 1 123 ? -2.803 -17.442 4.464 1.00 96.12 123 GLU A C 1
ATOM 985 O O . GLU A 1 123 ? -3.132 -16.322 4.863 1.00 96.12 123 GLU A O 1
ATOM 990 N N . ARG A 1 124 ? -1.855 -17.621 3.540 1.00 95.88 124 ARG A N 1
ATOM 991 C CA . ARG A 1 124 ? -1.225 -16.495 2.853 1.00 95.88 124 ARG A CA 1
ATOM 992 C C . ARG A 1 124 ? -2.180 -15.987 1.767 1.00 95.88 124 ARG A C 1
ATOM 994 O O . ARG A 1 124 ? -2.562 -16.779 0.905 1.00 95.88 124 ARG A O 1
ATOM 1001 N N . PRO A 1 125 ? -2.514 -14.688 1.747 1.00 96.62 125 PRO A N 1
ATOM 1002 C CA . PRO A 1 125 ? -3.233 -14.078 0.634 1.00 96.62 125 PRO A CA 1
ATOM 1003 C C . PRO A 1 125 ? -2.524 -14.319 -0.702 1.00 96.62 125 PRO A C 1
ATOM 1005 O O . PRO A 1 125 ? -1.300 -14.498 -0.756 1.00 96.62 125 PRO A O 1
ATOM 1008 N N . ARG A 1 126 ? -3.292 -14.289 -1.795 1.00 94.12 126 ARG A N 1
ATOM 1009 C CA . ARG A 1 126 ? -2.761 -14.492 -3.154 1.00 94.12 126 ARG A CA 1
ATOM 1010 C C . ARG A 1 126 ? -1.726 -13.436 -3.519 1.00 94.12 126 ARG A C 1
ATOM 1012 O O . ARG A 1 126 ? -0.778 -13.730 -4.239 1.00 94.12 126 ARG A O 1
ATOM 1019 N N . LEU A 1 127 ? -1.921 -12.226 -3.005 1.00 94.12 127 LEU A N 1
ATOM 1020 C CA . LEU A 1 127 ? -1.051 -11.088 -3.231 1.00 94.12 127 LEU A CA 1
ATOM 1021 C C . LEU A 1 127 ? -0.779 -10.370 -1.908 1.00 94.12 127 LEU A C 1
ATOM 1023 O O . LEU A 1 127 ? -1.715 -9.956 -1.223 1.00 94.12 127 LEU A O 1
ATOM 1027 N N . VAL A 1 128 ? 0.494 -10.205 -1.560 1.00 96.00 128 VAL A N 1
ATOM 1028 C CA . VAL A 1 128 ? 0.940 -9.456 -0.381 1.00 96.00 128 VAL A CA 1
ATOM 1029 C C . VAL A 1 128 ? 1.795 -8.280 -0.837 1.00 96.00 128 VAL A C 1
ATOM 1031 O O . VAL A 1 128 ? 2.849 -8.455 -1.445 1.00 96.00 128 VAL A O 1
ATOM 1034 N N . ILE A 1 129 ? 1.332 -7.071 -0.540 1.00 94.44 129 ILE A N 1
ATOM 1035 C CA . ILE A 1 129 ? 1.907 -5.815 -1.011 1.00 94.44 129 ILE A CA 1
ATOM 1036 C C . ILE A 1 129 ? 2.465 -5.036 0.180 1.00 94.44 129 ILE A C 1
ATOM 1038 O O . ILE A 1 129 ? 1.767 -4.797 1.167 1.00 94.44 129 ILE A O 1
ATOM 1042 N N . ALA A 1 130 ? 3.716 -4.605 0.072 1.00 93.44 130 ALA A N 1
ATOM 1043 C CA . ALA A 1 130 ? 4.322 -3.664 0.997 1.00 93.44 130 ALA A CA 1
ATOM 1044 C C . ALA A 1 130 ? 3.899 -2.241 0.617 1.00 93.44 130 ALA A C 1
ATOM 1046 O O . ALA A 1 130 ? 4.058 -1.817 -0.528 1.00 93.44 130 ALA A O 1
ATOM 1047 N N . TRP A 1 131 ? 3.378 -1.486 1.579 1.00 91.31 131 TRP A N 1
ATOM 1048 C CA . TRP A 1 131 ? 3.133 -0.057 1.422 1.00 91.31 131 TRP A CA 1
ATOM 1049 C C . TRP A 1 131 ? 4.143 0.741 2.240 1.00 91.31 131 TRP A C 1
ATOM 1051 O O . TRP A 1 131 ? 4.120 0.706 3.469 1.00 91.31 131 TRP A O 1
ATOM 1061 N N . TRP A 1 132 ? 5.017 1.477 1.560 1.00 84.75 132 TRP A N 1
ATOM 1062 C CA . TRP A 1 132 ? 6.044 2.296 2.189 1.00 84.75 132 TRP A CA 1
ATOM 1063 C C . TRP A 1 132 ? 5.606 3.757 2.282 1.00 84.75 132 TRP A C 1
ATOM 1065 O O . TRP A 1 132 ? 5.665 4.506 1.305 1.00 84.75 132 TRP A O 1
ATOM 1075 N N . ASP A 1 133 ? 5.205 4.160 3.487 1.00 76.25 133 ASP A N 1
ATOM 1076 C CA . ASP A 1 133 ? 4.884 5.544 3.853 1.00 76.25 133 ASP A CA 1
ATOM 1077 C C . ASP A 1 133 ? 5.989 6.225 4.682 1.00 76.25 133 ASP A C 1
ATOM 1079 O O . ASP A 1 133 ? 6.004 7.449 4.821 1.00 76.25 133 ASP A O 1
ATOM 1083 N N . GLN A 1 134 ? 6.929 5.450 5.231 1.00 75.88 134 GLN A N 1
ATOM 1084 C CA . GLN A 1 134 ? 8.003 5.926 6.105 1.00 75.88 134 GLN A CA 1
ATOM 1085 C C . GLN A 1 134 ? 9.339 5.245 5.792 1.00 75.88 134 GLN A C 1
ATOM 1087 O O . GLN A 1 134 ? 9.397 4.226 5.102 1.00 75.88 134 GLN A O 1
ATOM 1092 N N . ASN A 1 135 ? 10.423 5.815 6.329 1.00 72.06 135 ASN A N 1
ATOM 1093 C CA . ASN A 1 135 ? 11.752 5.214 6.261 1.00 72.06 135 ASN A CA 1
ATOM 1094 C C . ASN A 1 135 ? 11.718 3.833 6.914 1.00 72.06 135 ASN A C 1
ATOM 1096 O O . ASN A 1 135 ? 11.416 3.710 8.102 1.00 72.06 135 ASN A O 1
ATOM 1100 N N . VAL A 1 136 ? 12.040 2.808 6.134 1.00 72.12 136 VAL A N 1
ATOM 1101 C CA . VAL A 1 136 ? 12.197 1.456 6.652 1.00 72.12 136 VAL A CA 1
ATOM 1102 C C . VAL A 1 136 ? 13.624 1.241 7.082 1.00 72.12 136 VAL A C 1
ATOM 1104 O O . VAL A 1 136 ? 14.562 1.660 6.410 1.00 72.12 136 VAL A O 1
ATOM 1107 N N . ASP A 1 137 ? 13.749 0.646 8.262 1.00 78.50 137 ASP A N 1
ATOM 1108 C CA . ASP A 1 137 ? 15.024 0.239 8.819 1.00 78.50 137 ASP A CA 1
ATOM 1109 C C . ASP A 1 137 ? 15.681 -0.738 7.839 1.00 78.50 137 ASP A C 1
ATOM 1111 O O . ASP A 1 137 ? 15.048 -1.718 7.441 1.00 78.50 137 ASP A O 1
ATOM 1115 N N . GLU A 1 138 ? 16.935 -0.477 7.468 1.00 76.75 138 GLU A N 1
ATOM 1116 C CA . GLU A 1 138 ? 17.744 -1.318 6.574 1.00 76.75 138 GLU A CA 1
ATOM 1117 C C . GLU A 1 138 ? 17.793 -2.787 7.030 1.00 76.75 138 GLU A C 1
ATOM 1119 O O . GLU A 1 138 ? 18.046 -3.684 6.229 1.00 76.75 138 GLU A O 1
ATOM 1124 N N . SER A 1 139 ? 17.532 -3.055 8.313 1.00 78.69 139 SER A N 1
ATOM 1125 C CA . SER A 1 139 ? 17.457 -4.408 8.866 1.00 78.69 139 SER A CA 1
ATOM 1126 C C . SER A 1 139 ? 16.144 -5.154 8.580 1.00 78.69 139 SER A C 1
ATOM 1128 O O . SER A 1 139 ? 16.049 -6.352 8.860 1.00 78.69 139 SER A O 1
ATOM 1130 N N . SER A 1 140 ? 15.130 -4.492 8.018 1.00 80.50 140 SER A N 1
ATOM 1131 C CA . SER A 1 140 ? 13.821 -5.096 7.758 1.00 80.50 140 SER A CA 1
ATOM 1132 C C . SER A 1 140 ? 13.844 -5.928 6.476 1.00 80.50 140 SER A C 1
ATOM 1134 O O . SER A 1 140 ? 13.867 -5.400 5.364 1.00 80.50 140 SER A O 1
ATOM 1136 N N . SER A 1 141 ? 13.785 -7.252 6.620 1.00 85.19 141 SER A N 1
ATOM 1137 C CA . SER A 1 141 ? 13.579 -8.155 5.485 1.00 85.19 141 SER A CA 1
ATOM 1138 C C . SER A 1 141 ? 12.146 -8.023 4.959 1.00 85.19 141 SER A C 1
ATOM 1140 O O . SER A 1 141 ? 11.198 -8.117 5.744 1.00 85.19 141 SER A O 1
ATOM 1142 N N . CYS A 1 142 ? 11.999 -7.816 3.645 1.00 89.06 142 CYS A N 1
ATOM 1143 C CA . CYS A 1 142 ? 10.705 -7.778 2.949 1.00 89.06 142 CYS A CA 1
ATOM 1144 C C . CYS A 1 142 ? 10.597 -8.874 1.875 1.00 89.06 142 CYS A C 1
ATOM 1146 O O . CYS A 1 142 ? 9.841 -8.739 0.915 1.00 89.06 142 CYS A O 1
ATOM 1148 N N . SER A 1 143 ? 11.356 -9.961 2.018 1.00 91.44 143 SER A N 1
ATOM 1149 C CA . SER A 1 143 ? 11.452 -11.029 1.016 1.00 91.44 143 SER A CA 1
ATOM 1150 C C . SER A 1 143 ? 10.138 -11.787 0.791 1.00 91.44 143 SER A C 1
ATOM 1152 O O . SER A 1 143 ? 9.975 -12.442 -0.236 1.00 91.44 143 SER A O 1
ATOM 1154 N N . LYS A 1 144 ? 9.188 -11.718 1.735 1.00 94.31 144 LYS A N 1
ATOM 1155 C CA . LYS A 1 144 ? 7.882 -12.392 1.619 1.00 94.31 144 LYS A CA 1
ATOM 1156 C C . LYS A 1 144 ? 6.788 -11.536 0.989 1.00 94.31 144 LYS A C 1
ATOM 1158 O O . LYS A 1 144 ? 5.678 -12.040 0.769 1.00 94.31 144 LYS A O 1
ATOM 1163 N N . TYR A 1 145 ? 7.091 -10.274 0.704 1.00 94.25 145 TYR A N 1
ATOM 1164 C CA . TYR A 1 145 ? 6.222 -9.393 -0.058 1.00 94.25 145 TYR A CA 1
ATOM 1165 C C . TYR A 1 145 ? 6.382 -9.669 -1.551 1.00 94.25 145 TYR A C 1
ATOM 1167 O O . TYR A 1 145 ? 7.491 -9.830 -2.052 1.00 94.25 145 TYR A O 1
ATOM 1175 N N . ASP A 1 146 ? 5.264 -9.714 -2.269 1.00 91.88 146 ASP A N 1
ATOM 1176 C CA . ASP A 1 146 ? 5.277 -9.888 -3.722 1.00 91.88 146 ASP A CA 1
ATOM 1177 C C . ASP A 1 146 ? 5.680 -8.584 -4.425 1.00 91.88 146 ASP A C 1
ATOM 1179 O O . ASP A 1 146 ? 6.390 -8.593 -5.429 1.00 91.88 146 ASP A O 1
ATOM 1183 N N . PHE A 1 147 ? 5.222 -7.457 -3.873 1.00 88.56 147 PHE A N 1
ATOM 1184 C CA . PHE A 1 147 ? 5.363 -6.126 -4.452 1.00 88.56 147 PHE A CA 1
ATOM 1185 C C . PHE A 1 147 ? 5.566 -5.085 -3.375 1.00 88.56 147 PHE A C 1
ATOM 1187 O O . PHE A 1 147 ? 5.149 -5.278 -2.232 1.00 88.56 147 PHE A O 1
ATOM 1194 N N . ALA A 1 148 ? 6.108 -3.940 -3.775 1.00 89.06 148 ALA A N 1
ATOM 1195 C CA . ALA A 1 148 ? 6.113 -2.773 -2.924 1.00 89.06 148 ALA A CA 1
ATOM 1196 C C . ALA A 1 148 ? 5.739 -1.490 -3.660 1.00 89.06 148 ALA A C 1
ATOM 1198 O O . ALA A 1 148 ? 6.200 -1.229 -4.773 1.00 89.06 148 ALA A O 1
ATOM 1199 N N . PHE A 1 149 ? 4.934 -0.671 -2.990 1.00 87.06 149 PHE A N 1
ATOM 1200 C CA . PHE A 1 149 ? 4.608 0.684 -3.402 1.00 87.06 149 PHE A CA 1
ATOM 1201 C C . PHE A 1 149 ? 5.388 1.692 -2.571 1.00 87.06 149 PHE A C 1
ATOM 1203 O O . PHE A 1 149 ? 5.319 1.676 -1.342 1.00 87.06 149 PHE A O 1
ATOM 1210 N N . LEU A 1 150 ? 6.095 2.585 -3.259 1.00 83.38 150 LEU A N 1
ATOM 1211 C CA . LEU A 1 150 ? 6.830 3.696 -2.668 1.00 83.38 150 LEU A CA 1
ATOM 1212 C C . LEU A 1 150 ? 6.049 4.997 -2.855 1.00 83.38 150 LEU A C 1
ATOM 1214 O O . LEU A 1 150 ? 5.810 5.412 -3.992 1.00 83.38 150 LEU A O 1
ATOM 1218 N N . GLU A 1 151 ? 5.701 5.669 -1.752 1.00 79.75 151 GLU A N 1
ATOM 1219 C CA . GLU A 1 151 ? 5.134 7.026 -1.814 1.00 79.75 151 GLU A CA 1
ATOM 1220 C C . GLU A 1 151 ? 6.213 8.092 -2.090 1.00 79.75 151 GLU A C 1
ATOM 1222 O O . GLU A 1 151 ? 5.916 9.153 -2.638 1.00 79.75 151 GLU A O 1
ATOM 1227 N N . ASN A 1 152 ? 7.477 7.818 -1.749 1.00 77.44 152 ASN A N 1
ATOM 1228 C CA . ASN A 1 152 ? 8.588 8.753 -1.920 1.00 77.44 152 ASN A CA 1
ATOM 1229 C C . ASN A 1 152 ? 9.742 8.121 -2.710 1.00 77.44 152 ASN A C 1
ATOM 1231 O O . ASN A 1 152 ? 10.221 7.040 -2.373 1.00 77.44 152 ASN A O 1
ATOM 1235 N N . SER A 1 153 ? 10.229 8.826 -3.734 1.00 70.50 153 SER A N 1
ATOM 1236 C CA . SER A 1 153 ? 11.359 8.401 -4.567 1.00 70.50 153 SER A CA 1
ATOM 1237 C C . SER A 1 153 ? 12.663 8.239 -3.785 1.00 70.50 153 SER A C 1
ATOM 1239 O O . SER A 1 153 ? 13.520 7.465 -4.192 1.00 70.50 153 SER A O 1
ATOM 1241 N N . SER A 1 154 ? 12.823 8.912 -2.641 1.00 70.88 154 SER A N 1
ATOM 1242 C CA . SER A 1 154 ? 14.020 8.766 -1.800 1.00 70.88 154 SER A CA 1
ATOM 1243 C C . SER A 1 154 ? 14.148 7.393 -1.128 1.00 70.88 154 SER A C 1
ATOM 1245 O O . SER A 1 154 ? 15.128 7.150 -0.436 1.00 70.88 154 SER A O 1
ATOM 1247 N N . LEU A 1 155 ? 13.150 6.519 -1.273 1.00 72.06 155 LEU A N 1
ATOM 1248 C CA . LEU A 1 155 ? 13.107 5.196 -0.653 1.00 72.06 155 LEU A CA 1
ATOM 1249 C C . LEU A 1 155 ? 13.531 4.064 -1.608 1.00 72.06 155 LEU A C 1
ATOM 1251 O O . LEU A 1 155 ? 13.506 2.901 -1.214 1.00 72.06 155 LEU A O 1
ATOM 1255 N N . GLU A 1 156 ? 13.930 4.371 -2.847 1.00 74.81 156 GLU A N 1
ATOM 1256 C CA . GLU A 1 156 ? 14.361 3.348 -3.815 1.00 74.81 156 GLU A CA 1
ATOM 1257 C C . GLU A 1 156 ? 15.562 2.535 -3.335 1.00 74.81 156 GLU A C 1
ATOM 1259 O O . GLU A 1 156 ? 15.578 1.313 -3.471 1.00 74.81 156 GLU A O 1
ATOM 1264 N N . GLU A 1 157 ? 16.551 3.203 -2.740 1.00 76.75 157 GLU A N 1
ATOM 1265 C CA . GLU A 1 157 ? 17.747 2.541 -2.210 1.00 76.75 157 GLU A CA 1
ATOM 1266 C C . GLU A 1 157 ? 17.371 1.511 -1.130 1.00 76.75 157 GLU A C 1
ATOM 1268 O O . GLU A 1 157 ? 17.890 0.393 -1.124 1.00 76.75 157 GLU A O 1
ATOM 1273 N N . ASN A 1 158 ? 16.376 1.836 -0.298 1.00 73.62 158 ASN A N 1
ATOM 1274 C CA . ASN A 1 158 ? 15.858 0.939 0.735 1.00 73.62 158 ASN A CA 1
ATOM 1275 C C . ASN A 1 158 ? 15.095 -0.242 0.125 1.00 73.62 158 ASN A C 1
ATOM 1277 O O . ASN A 1 158 ? 15.242 -1.376 0.574 1.00 73.62 158 ASN A O 1
ATOM 1281 N N . ALA A 1 159 ? 14.313 -0.006 -0.931 1.00 72.62 159 ALA A N 1
ATOM 1282 C CA . ALA A 1 159 ? 13.561 -1.066 -1.591 1.00 72.62 159 ALA A CA 1
ATOM 1283 C C . ALA A 1 159 ? 14.477 -2.130 -2.217 1.00 72.62 159 ALA A C 1
ATOM 1285 O O . ALA A 1 159 ? 14.204 -3.329 -2.107 1.00 72.62 159 ALA A O 1
ATOM 1286 N N . HIS A 1 160 ? 15.597 -1.699 -2.806 1.00 76.25 160 HIS A N 1
ATOM 1287 C CA . HIS A 1 160 ? 16.627 -2.604 -3.311 1.00 76.25 160 HIS A CA 1
ATOM 1288 C C . HIS A 1 160 ? 17.314 -3.391 -2.190 1.00 76.25 160 HIS A C 1
ATOM 1290 O O . HIS A 1 160 ? 17.545 -4.592 -2.350 1.00 76.25 160 HIS A O 1
ATOM 1296 N N . ALA A 1 161 ? 17.595 -2.757 -1.046 1.00 75.06 161 ALA A N 1
ATOM 1297 C CA . ALA A 1 161 ? 18.155 -3.443 0.120 1.00 75.06 161 ALA A CA 1
ATOM 1298 C C . ALA A 1 161 ? 17.214 -4.539 0.655 1.00 75.06 161 ALA A C 1
ATOM 1300 O O . ALA A 1 161 ? 17.669 -5.614 1.049 1.00 75.06 161 ALA A O 1
ATOM 1301 N N . CYS A 1 162 ? 15.902 -4.307 0.587 1.00 69.94 162 CYS A N 1
ATOM 1302 C CA . CYS A 1 162 ? 14.875 -5.238 1.050 1.00 69.94 162 CYS A CA 1
ATOM 1303 C C . CYS A 1 162 ? 14.563 -6.400 0.081 1.00 69.94 162 CYS A C 1
ATOM 1305 O O . CYS A 1 162 ? 13.694 -7.213 0.397 1.00 69.94 162 CYS A O 1
ATOM 1307 N N . GLN A 1 163 ? 15.257 -6.505 -1.063 1.00 78.19 163 GLN A N 1
ATOM 1308 C CA . GLN A 1 163 ? 15.116 -7.587 -2.057 1.00 78.19 163 GLN A CA 1
ATOM 1309 C C . GLN A 1 163 ? 13.695 -7.774 -2.617 1.00 78.19 163 GLN A C 1
ATOM 1311 O O . GLN A 1 163 ? 13.331 -8.869 -3.045 1.00 78.19 163 GLN A O 1
ATOM 1316 N N . VAL A 1 164 ? 12.882 -6.716 -2.654 1.00 77.31 164 VAL A N 1
ATOM 1317 C CA . VAL A 1 164 ? 11.562 -6.796 -3.290 1.00 77.31 164 VAL A CA 1
ATOM 1318 C C . VAL A 1 164 ? 11.749 -6.837 -4.807 1.00 77.31 164 VAL A C 1
ATOM 1320 O O . VAL A 1 164 ? 12.345 -5.933 -5.390 1.00 77.31 164 VAL A O 1
ATOM 1323 N N . HIS A 1 165 ? 11.236 -7.885 -5.456 1.00 73.56 165 HIS A N 1
ATOM 1324 C CA . HIS A 1 165 ? 11.436 -8.109 -6.894 1.00 73.56 165 HIS A CA 1
ATOM 1325 C C . HIS A 1 165 ? 10.812 -7.022 -7.777 1.00 73.56 165 HIS A C 1
ATOM 1327 O O . HIS A 1 165 ? 11.295 -6.765 -8.880 1.00 73.56 165 HIS A O 1
ATOM 1333 N N . HIS A 1 166 ? 9.753 -6.374 -7.293 1.00 79.25 166 HIS A N 1
ATOM 1334 C CA . HIS A 1 166 ? 8.975 -5.412 -8.055 1.00 79.25 166 HIS A CA 1
ATOM 1335 C C . HIS A 1 166 ? 8.613 -4.202 -7.196 1.00 79.25 166 HIS A C 1
ATOM 1337 O O . HIS A 1 166 ? 7.837 -4.293 -6.241 1.00 79.25 166 HIS A O 1
ATOM 1343 N N . VAL A 1 167 ? 9.178 -3.057 -7.567 1.00 78.69 167 VAL A N 1
ATOM 1344 C CA . VAL A 1 167 ? 9.009 -1.788 -6.863 1.00 78.69 167 VAL A CA 1
ATOM 1345 C C . VAL A 1 167 ? 8.289 -0.819 -7.787 1.00 78.69 167 VAL A C 1
ATOM 1347 O O . VAL A 1 167 ? 8.770 -0.518 -8.880 1.00 78.69 167 VAL A O 1
ATOM 1350 N N . PHE A 1 168 ? 7.139 -0.322 -7.345 1.00 79.56 168 PHE A N 1
ATOM 1351 C CA . PHE A 1 168 ? 6.350 0.657 -8.079 1.00 79.56 168 PHE A CA 1
ATOM 1352 C C . PHE A 1 168 ? 6.397 2.008 -7.379 1.00 79.56 168 PHE A C 1
ATOM 1354 O O . PHE A 1 168 ? 6.127 2.130 -6.181 1.00 79.56 168 PHE A O 1
ATOM 1361 N N . LYS A 1 169 ? 6.701 3.047 -8.155 1.00 76.25 169 LYS A N 1
ATOM 1362 C CA . LYS A 1 169 ? 6.580 4.432 -7.710 1.00 76.25 169 LYS A CA 1
ATOM 1363 C C . LYS A 1 169 ? 5.151 4.899 -7.900 1.00 76.25 169 LYS A C 1
ATOM 1365 O O . LYS A 1 169 ? 4.638 4.882 -9.018 1.00 76.25 169 LYS A O 1
ATOM 1370 N N . LEU A 1 170 ? 4.542 5.373 -6.823 1.00 69.69 170 LEU A N 1
ATOM 1371 C CA . LEU A 1 170 ? 3.276 6.084 -6.899 1.00 69.69 170 LEU A CA 1
ATOM 1372 C C . LEU A 1 170 ? 3.540 7.572 -6.706 1.00 69.69 170 LEU A C 1
ATOM 1374 O O . LEU A 1 170 ? 3.437 8.105 -5.603 1.00 69.69 170 LEU A O 1
ATOM 1378 N N . GLU A 1 171 ? 3.833 8.271 -7.800 1.00 66.31 171 GLU A N 1
ATOM 1379 C CA . GLU A 1 171 ? 3.649 9.718 -7.804 1.00 66.31 171 GLU A CA 1
ATOM 1380 C C . GLU A 1 171 ? 2.141 9.979 -7.822 1.00 66.31 171 GLU A C 1
ATOM 1382 O O . GLU A 1 171 ? 1.465 9.738 -8.811 1.00 66.31 171 GLU A O 1
ATOM 1387 N N . LEU A 1 172 ? 1.558 10.384 -6.697 1.00 58.91 172 LEU A N 1
ATOM 1388 C CA . LEU A 1 172 ? 0.102 10.501 -6.563 1.00 58.91 172 LEU A CA 1
ATOM 1389 C C . LEU A 1 172 ? -0.457 11.693 -7.365 1.00 58.91 172 LEU A C 1
ATOM 1391 O O . LEU A 1 172 ? -0.770 12.745 -6.808 1.00 58.91 172 LEU A O 1
ATOM 1395 N N . SER A 1 173 ? -0.607 11.508 -8.678 1.00 68.06 173 SER A N 1
ATOM 1396 C CA . SER A 1 173 ? -1.490 12.275 -9.557 1.00 68.06 173 SER A CA 1
ATOM 1397 C C . SER A 1 173 ? -2.780 11.480 -9.820 1.00 68.06 173 SER A C 1
ATOM 1399 O O . SER A 1 173 ? -2.814 10.257 -9.683 1.00 68.06 173 SER A O 1
ATOM 1401 N N . GLN A 1 174 ? -3.870 12.154 -10.205 1.00 60.34 174 GLN A N 1
ATOM 1402 C CA . GLN A 1 174 ? -5.149 11.485 -10.500 1.00 60.34 174 GLN A CA 1
ATOM 1403 C C . GLN A 1 174 ? -5.027 10.471 -11.653 1.00 60.34 174 GLN A C 1
ATOM 1405 O O . GLN A 1 174 ? -5.717 9.455 -11.668 1.00 60.34 174 GLN A O 1
ATOM 1410 N N . GLU A 1 175 ? -4.137 10.741 -12.606 1.00 65.38 175 GLU A N 1
ATOM 1411 C CA . GLU A 1 175 ? -3.830 9.858 -13.733 1.00 65.38 175 GLU A CA 1
ATOM 1412 C C . GLU A 1 175 ? -3.113 8.585 -13.261 1.00 65.38 175 GLU A C 1
ATOM 1414 O O . GLU A 1 175 ? -3.382 7.493 -13.753 1.00 65.38 175 GLU A O 1
ATOM 1419 N N . ILE A 1 176 ? -2.298 8.701 -12.211 1.00 63.53 176 ILE A N 1
ATOM 1420 C CA . ILE A 1 176 ? -1.545 7.592 -11.623 1.00 63.53 176 ILE A CA 1
ATOM 1421 C C . ILE A 1 176 ? -2.402 6.733 -10.692 1.00 63.53 176 ILE A C 1
ATOM 1423 O O . ILE A 1 176 ? -2.144 5.538 -10.592 1.00 63.53 176 ILE A O 1
ATOM 1427 N N . LEU A 1 177 ? -3.473 7.268 -10.088 1.00 63.66 177 LEU A N 1
ATOM 1428 C CA . LEU A 1 177 ? -4.462 6.423 -9.400 1.00 63.66 177 LEU A CA 1
ATOM 1429 C C . LEU A 1 177 ? -5.017 5.358 -10.359 1.00 63.66 177 LEU A C 1
ATOM 1431 O O . LEU A 1 177 ? -5.057 4.183 -10.005 1.00 63.66 177 LEU A O 1
ATOM 1435 N N . ASN A 1 178 ? -5.358 5.746 -11.594 1.00 72.06 178 ASN A N 1
ATOM 1436 C CA . ASN A 1 178 ? -5.833 4.807 -12.615 1.00 72.06 178 ASN A CA 1
ATOM 1437 C C . ASN A 1 178 ? -4.741 3.803 -13.021 1.00 72.06 178 ASN A C 1
ATOM 1439 O O . ASN A 1 178 ? -5.032 2.619 -13.183 1.00 72.06 178 ASN A O 1
ATOM 1443 N N . THR A 1 179 ? -3.488 4.253 -13.146 1.00 74.81 179 THR A N 1
ATOM 1444 C CA . THR A 1 179 ? -2.344 3.374 -13.443 1.00 74.81 179 THR A CA 1
ATOM 1445 C C . THR A 1 179 ? -2.091 2.365 -12.323 1.00 74.81 179 THR A C 1
ATOM 1447 O O . THR A 1 179 ? -1.895 1.188 -12.604 1.00 74.81 179 THR A O 1
ATOM 1450 N N . GLY A 1 180 ? -2.146 2.791 -11.059 1.00 72.31 180 GLY A N 1
ATOM 1451 C CA . GLY A 1 180 ? -1.947 1.920 -9.901 1.00 72.31 180 GLY A CA 1
ATOM 1452 C C . GLY A 1 180 ? -3.031 0.851 -9.792 1.00 72.31 180 GLY A C 1
ATOM 1453 O O . GLY A 1 180 ? -2.722 -0.314 -9.556 1.00 72.31 180 GLY A O 1
ATOM 1454 N N . VAL A 1 181 ? -4.292 1.213 -10.052 1.00 74.69 181 VAL A N 1
ATOM 1455 C CA . VAL A 1 181 ? -5.383 0.232 -10.167 1.00 74.69 181 VAL A CA 1
ATOM 1456 C C . VAL A 1 181 ? -5.077 -0.793 -11.259 1.00 74.69 181 VAL A C 1
ATOM 1458 O O . VAL A 1 181 ? -5.162 -1.990 -11.003 1.00 74.69 181 VAL A O 1
ATOM 1461 N N . ALA A 1 182 ? -4.724 -0.337 -12.466 1.00 78.44 182 ALA A N 1
ATOM 1462 C CA . ALA A 1 182 ? -4.456 -1.226 -13.594 1.00 78.44 182 ALA A CA 1
ATOM 1463 C C . ALA A 1 182 ? -3.285 -2.180 -13.309 1.00 78.44 182 ALA A C 1
ATOM 1465 O O . ALA A 1 182 ? -3.373 -3.360 -13.637 1.00 78.44 182 ALA A O 1
ATOM 1466 N N . GLN A 1 183 ? -2.237 -1.690 -12.640 1.00 77.19 183 GLN A N 1
ATOM 1467 C CA . GLN A 1 183 ? -1.109 -2.504 -12.186 1.00 77.19 183 GLN A CA 1
ATOM 1468 C C . GLN A 1 183 ? -1.553 -3.568 -11.179 1.00 77.19 183 GLN A C 1
ATOM 1470 O O . GLN A 1 183 ? -1.216 -4.732 -11.350 1.00 77.19 183 GLN A O 1
ATOM 1475 N N . ILE A 1 184 ? -2.343 -3.211 -10.159 1.00 76.69 184 ILE A N 1
ATOM 1476 C CA . ILE A 1 184 ? -2.867 -4.195 -9.195 1.00 76.69 184 ILE A CA 1
ATOM 1477 C C . ILE A 1 184 ? -3.686 -5.277 -9.917 1.00 76.69 184 ILE A C 1
ATOM 1479 O O . ILE A 1 184 ? -3.515 -6.462 -9.632 1.00 76.69 184 ILE A O 1
ATOM 1483 N N . ASP A 1 185 ? -4.522 -4.885 -10.883 1.00 78.56 185 ASP A N 1
ATOM 1484 C CA . ASP A 1 185 ? -5.345 -5.797 -11.685 1.00 78.56 185 ASP A CA 1
ATOM 1485 C C . ASP A 1 185 ? -4.492 -6.775 -12.510 1.00 78.56 185 ASP A C 1
ATOM 1487 O O . ASP A 1 185 ? -4.746 -7.981 -12.526 1.00 78.56 185 ASP A O 1
ATOM 1491 N N . GLU A 1 186 ? -3.464 -6.264 -13.188 1.00 81.25 186 GLU A N 1
ATOM 1492 C CA . GLU A 1 186 ? -2.534 -7.053 -13.997 1.00 81.25 186 GLU A CA 1
ATOM 1493 C C . GLU A 1 186 ? -1.745 -8.049 -13.140 1.00 81.25 186 GLU A C 1
ATOM 1495 O O . GLU A 1 186 ? -1.666 -9.233 -13.474 1.00 81.25 186 GLU A O 1
ATOM 1500 N N . LEU A 1 187 ? -1.236 -7.602 -11.991 1.00 78.62 187 LEU A N 1
ATOM 1501 C CA . LEU A 1 187 ? -0.472 -8.438 -11.067 1.00 78.62 187 LEU A CA 1
ATOM 1502 C C . LEU A 1 187 ? -1.327 -9.535 -10.437 1.00 78.62 187 LEU A C 1
ATOM 1504 O O . LEU A 1 187 ? -0.878 -10.678 -10.320 1.00 78.62 187 LEU A O 1
ATOM 1508 N N . LEU A 1 188 ? -2.568 -9.213 -10.062 1.00 77.19 188 LEU A N 1
ATOM 1509 C CA . LEU A 1 188 ? -3.498 -10.208 -9.543 1.00 77.19 188 LEU A CA 1
ATOM 1510 C C . LEU A 1 188 ? -3.772 -11.283 -10.599 1.00 77.19 188 LEU A C 1
ATOM 1512 O O . LEU A 1 188 ? -3.733 -12.471 -10.283 1.00 77.19 188 LEU A O 1
ATOM 1516 N N . ARG A 1 189 ? -3.987 -10.888 -11.861 1.00 80.25 189 ARG A N 1
ATOM 1517 C CA . ARG A 1 189 ? -4.179 -11.841 -12.965 1.00 80.25 189 ARG A CA 1
ATOM 1518 C C . ARG A 1 189 ? -2.949 -12.713 -13.182 1.00 80.25 189 ARG A C 1
ATOM 1520 O O . ARG A 1 189 ? -3.110 -13.927 -13.284 1.00 80.25 189 ARG A O 1
ATOM 1527 N N . ALA A 1 190 ? -1.751 -12.128 -13.196 1.00 78.75 190 ALA A N 1
ATOM 1528 C CA . ALA A 1 190 ? -0.501 -12.871 -13.345 1.00 78.75 190 ALA A CA 1
ATOM 1529 C C . ALA A 1 190 ? -0.338 -13.923 -12.234 1.00 78.75 190 ALA A C 1
ATOM 1531 O O . ALA A 1 190 ? -0.148 -15.104 -12.525 1.00 78.75 190 ALA A O 1
ATOM 1532 N N . ARG A 1 191 ? -0.536 -13.540 -10.963 1.00 77.19 191 ARG A N 1
ATOM 1533 C CA . ARG A 1 191 ? -0.476 -14.477 -9.826 1.00 77.19 191 ARG A CA 1
ATOM 1534 C C . ARG A 1 191 ? -1.566 -15.546 -9.860 1.00 77.19 191 ARG A C 1
ATOM 1536 O O . ARG A 1 191 ? -1.307 -16.698 -9.520 1.00 77.19 191 ARG A O 1
ATOM 1543 N N . MET A 1 192 ? -2.786 -15.196 -10.269 1.00 76.69 192 MET A N 1
ATOM 1544 C CA . MET A 1 192 ? -3.861 -16.181 -10.426 1.00 76.69 192 MET A CA 1
ATOM 1545 C C . MET A 1 192 ? -3.526 -17.212 -11.505 1.00 76.69 192 MET A C 1
ATOM 1547 O O . MET A 1 192 ? -3.832 -18.390 -11.324 1.00 76.69 192 MET A O 1
ATOM 1551 N N . LEU A 1 193 ? -2.877 -16.789 -12.592 1.00 78.31 193 LEU A N 1
ATOM 1552 C CA . LEU A 1 193 ? -2.419 -17.687 -13.646 1.00 78.31 193 LEU A CA 1
ATOM 1553 C C . LEU A 1 193 ? -1.313 -18.626 -13.135 1.00 78.31 193 LEU A C 1
ATOM 1555 O O . LEU A 1 193 ? -1.394 -19.834 -13.336 1.00 78.31 193 LEU A O 1
ATOM 1559 N N . GLU A 1 194 ? -0.328 -18.097 -12.403 1.00 77.81 194 GLU A N 1
ATOM 1560 C CA . GLU A 1 194 ? 0.746 -18.895 -11.791 1.00 77.81 194 GLU A CA 1
ATOM 1561 C C . GLU A 1 194 ? 0.208 -19.957 -10.823 1.00 77.81 194 GLU A C 1
ATOM 1563 O O . GLU A 1 194 ? 0.637 -21.110 -10.869 1.00 77.81 194 GLU A O 1
ATOM 1568 N N . SER A 1 195 ? -0.768 -19.598 -9.982 1.00 71.50 195 SER A N 1
ATOM 1569 C CA . SER A 1 195 ? -1.418 -20.547 -9.068 1.00 71.50 195 SER A CA 1
ATOM 1570 C C . SER A 1 195 ? -2.124 -21.671 -9.829 1.00 71.50 195 SER A C 1
ATOM 1572 O O . SER A 1 195 ? -2.000 -22.830 -9.445 1.00 71.50 195 SER A O 1
ATOM 1574 N N . GLN A 1 196 ? -2.825 -21.355 -10.925 1.00 76.38 196 GLN A N 1
ATOM 1575 C CA . GLN A 1 196 ? -3.491 -22.366 -11.756 1.00 76.38 196 GLN A CA 1
ATOM 1576 C C . GLN A 1 196 ? -2.485 -23.313 -12.424 1.00 76.38 196 GLN A C 1
ATOM 1578 O O . GLN A 1 196 ? -2.742 -24.512 -12.518 1.00 76.38 196 GLN A O 1
ATOM 1583 N N . ILE A 1 197 ? -1.330 -22.794 -12.849 1.00 73.12 197 ILE A N 1
ATOM 1584 C CA . ILE A 1 197 ? -0.249 -23.606 -13.420 1.00 73.12 197 ILE A CA 1
ATOM 1585 C C . ILE A 1 197 ? 0.358 -24.515 -12.342 1.00 73.12 197 ILE A C 1
ATOM 1587 O O . ILE A 1 197 ? 0.537 -25.708 -12.588 1.00 73.12 197 ILE A O 1
ATOM 1591 N N . SER A 1 198 ? 0.615 -23.995 -11.138 1.00 70.31 198 SER A N 1
ATOM 1592 C CA . SER A 1 198 ? 1.146 -24.779 -10.015 1.00 70.31 198 SER A CA 1
ATOM 1593 C C . SER A 1 198 ? 0.214 -25.930 -9.623 1.00 70.31 198 SER A C 1
ATOM 1595 O O . SER A 1 198 ? 0.670 -27.064 -9.492 1.00 70.31 198 SER A O 1
ATOM 1597 N N . ASP A 1 199 ? -1.093 -25.680 -9.522 1.00 67.81 199 ASP A N 1
ATOM 1598 C CA . ASP A 1 199 ? -2.088 -26.709 -9.180 1.00 67.81 199 ASP A CA 1
ATOM 1599 C C . ASP A 1 199 ? -2.256 -27.762 -10.294 1.00 67.81 199 ASP A C 1
ATOM 1601 O O . ASP A 1 199 ? -2.663 -28.896 -10.039 1.00 67.81 199 ASP A O 1
ATOM 1605 N N . SER A 1 200 ? -1.906 -27.417 -11.538 1.00 61.69 200 SER A N 1
ATOM 1606 C CA . SER A 1 200 ? -1.916 -28.347 -12.676 1.00 61.69 200 SER A CA 1
ATOM 1607 C C . SER A 1 200 ? -0.687 -29.270 -12.733 1.00 61.69 200 SER A C 1
ATOM 1609 O O . SER A 1 200 ? -0.714 -30.284 -13.432 1.00 61.69 200 SER A O 1
ATOM 1611 N N . SER A 1 201 ? 0.378 -28.962 -11.979 1.00 52.81 201 SER A N 1
ATOM 1612 C CA . SER A 1 201 ? 1.672 -29.661 -12.055 1.00 52.81 201 SER A CA 1
ATOM 1613 C C . SER A 1 201 ? 1.703 -31.056 -11.408 1.00 52.81 201 SER A C 1
ATOM 1615 O O . SER A 1 201 ? 2.627 -31.826 -11.671 1.00 52.81 201 SER A O 1
ATOM 1617 N N . ASP A 1 202 ? 0.655 -31.445 -10.671 1.00 49.44 202 ASP A N 1
ATOM 1618 C CA . ASP A 1 202 ? 0.457 -32.824 -10.190 1.00 49.44 202 ASP A CA 1
ATOM 1619 C C . ASP A 1 202 ? -0.124 -33.768 -11.269 1.00 49.44 202 ASP A C 1
ATOM 1621 O O . ASP A 1 202 ? -0.302 -34.971 -11.044 1.00 49.44 202 ASP A O 1
ATOM 1625 N N . MET A 1 203 ? -0.381 -33.265 -12.482 1.00 43.50 203 MET A N 1
ATOM 1626 C CA . MET A 1 203 ? -0.771 -34.088 -13.627 1.00 43.50 203 MET A CA 1
ATOM 1627 C C . MET A 1 203 ? 0.473 -34.612 -14.361 1.00 43.50 203 MET A C 1
ATOM 1629 O O . MET A 1 203 ? 1.064 -33.943 -15.200 1.00 43.50 203 MET A O 1
ATOM 1633 N N . ASN A 1 204 ? 0.856 -35.843 -14.006 1.00 38.19 204 ASN A N 1
ATOM 1634 C CA . ASN A 1 204 ? 1.758 -36.781 -14.693 1.00 38.19 204 ASN A CA 1
ATOM 1635 C C . ASN A 1 204 ? 2.388 -36.285 -16.027 1.00 38.19 204 ASN A C 1
ATOM 1637 O O . ASN A 1 204 ? 1.700 -36.261 -17.054 1.00 38.19 204 ASN A O 1
ATOM 1641 N N . PRO A 1 205 ? 3.703 -35.995 -16.082 1.00 38.38 205 PRO A N 1
ATOM 1642 C CA . PRO A 1 205 ? 4.345 -35.407 -17.253 1.00 38.38 205 PRO A CA 1
ATOM 1643 C C . PRO A 1 205 ? 4.741 -36.480 -18.274 1.00 38.38 205 PRO A C 1
ATOM 1645 O O . PRO A 1 205 ? 5.905 -36.599 -18.632 1.00 38.38 205 PRO A O 1
ATOM 1648 N N . LEU A 1 206 ? 3.800 -37.307 -18.734 1.00 38.25 206 LEU A N 1
ATOM 1649 C CA . LEU A 1 206 ? 4.037 -38.275 -19.810 1.00 38.25 206 LEU A CA 1
ATOM 1650 C C . LEU A 1 206 ? 2.721 -38.582 -20.545 1.00 38.25 206 LEU A C 1
ATOM 1652 O O . LEU A 1 206 ? 2.051 -39.553 -20.202 1.00 38.25 206 LEU A O 1
ATOM 1656 N N . SER A 1 207 ? 2.340 -37.771 -21.546 1.00 40.44 207 SER A N 1
ATOM 1657 C CA . SER A 1 207 ? 1.683 -38.258 -22.791 1.00 40.44 207 SER A CA 1
ATOM 1658 C C . SER A 1 207 ? 1.191 -37.196 -23.790 1.00 40.44 207 SER A C 1
ATOM 1660 O O . SER A 1 207 ? 0.726 -37.595 -24.854 1.00 40.44 207 SER A O 1
ATOM 1662 N N . HIS A 1 208 ? 1.350 -35.890 -23.562 1.00 40.78 208 HIS A N 1
ATOM 1663 C CA . HIS A 1 208 ? 1.018 -34.894 -24.593 1.00 40.78 208 HIS A CA 1
ATOM 1664 C C . HIS A 1 208 ? 2.275 -34.230 -25.158 1.00 40.78 208 HIS A C 1
ATOM 1666 O O . HIS A 1 208 ? 2.703 -33.163 -24.735 1.00 40.78 208 HIS A O 1
ATOM 1672 N N . GLN A 1 209 ? 2.881 -34.907 -26.136 1.00 39.28 209 GLN A N 1
ATOM 1673 C CA . GLN A 1 209 ? 3.483 -34.189 -27.257 1.00 39.28 209 GLN A CA 1
ATOM 1674 C C . GLN A 1 209 ? 2.322 -33.498 -27.996 1.00 39.28 209 GLN A C 1
ATOM 1676 O O . GLN A 1 209 ? 1.314 -34.156 -28.242 1.00 39.28 209 GLN A O 1
ATOM 1681 N N . ASP A 1 210 ? 2.471 -32.204 -28.289 1.00 47.94 210 ASP A N 1
ATOM 1682 C CA . ASP A 1 210 ? 1.606 -31.358 -29.142 1.00 47.94 210 ASP A CA 1
ATOM 1683 C C . ASP A 1 210 ? 0.666 -30.328 -28.478 1.00 47.94 210 ASP A C 1
ATOM 1685 O O . ASP A 1 210 ? -0.210 -29.800 -29.160 1.00 47.94 210 ASP A O 1
ATOM 1689 N N . GLU A 1 211 ? 0.880 -29.915 -27.224 1.00 48.72 211 GLU A N 1
ATOM 1690 C CA . GLU A 1 211 ? 0.317 -28.636 -26.746 1.00 48.72 211 GLU A CA 1
ATOM 1691 C C . GLU A 1 211 ? 1.440 -27.635 -26.457 1.00 48.72 211 GLU A C 1
ATOM 1693 O O . GLU A 1 211 ? 2.210 -27.759 -25.506 1.00 48.72 211 GLU A O 1
ATOM 1698 N N . LEU A 1 212 ? 1.571 -26.665 -27.366 1.00 52.62 212 LEU A N 1
ATOM 1699 C CA . LEU A 1 212 ? 2.464 -25.515 -27.238 1.00 52.62 212 LEU A CA 1
ATOM 1700 C C . LEU A 1 212 ? 2.136 -24.743 -25.947 1.00 52.62 212 LEU A C 1
ATOM 1702 O O . LEU A 1 212 ? 0.958 -24.650 -25.593 1.00 52.62 212 LEU A O 1
ATOM 1706 N N . PRO A 1 213 ? 3.134 -24.150 -25.261 1.00 58.91 213 PRO A N 1
ATOM 1707 C CA . PRO A 1 213 ? 2.862 -23.330 -24.090 1.00 58.91 213 PRO A CA 1
ATOM 1708 C C . PRO A 1 213 ? 1.905 -22.189 -24.474 1.00 58.91 213 PRO A C 1
ATOM 1710 O O . PRO A 1 213 ? 2.099 -21.566 -25.525 1.00 58.91 213 PRO A O 1
ATOM 1713 N N . PRO A 1 214 ? 0.878 -21.898 -23.654 1.00 74.88 214 PRO A N 1
ATOM 1714 C CA . PRO A 1 214 ? 0.034 -20.725 -23.845 1.00 74.88 214 PRO A CA 1
ATOM 1715 C C . PRO A 1 214 ? 0.912 -19.478 -23.969 1.00 74.88 214 PRO A C 1
ATOM 1717 O O . PRO A 1 214 ? 1.926 -19.374 -23.276 1.00 74.88 214 PRO A O 1
ATOM 1720 N N . ALA A 1 215 ? 0.532 -18.524 -24.820 1.00 77.75 215 ALA A N 1
ATOM 1721 C CA . ALA A 1 215 ? 1.305 -17.297 -25.031 1.00 77.75 215 ALA A CA 1
ATOM 1722 C C . ALA A 1 215 ? 1.638 -16.570 -23.710 1.00 77.75 215 ALA A C 1
ATOM 1724 O O . ALA A 1 215 ? 2.711 -15.988 -23.568 1.00 77.75 215 ALA A O 1
ATOM 1725 N N . ASP A 1 216 ? 0.766 -16.691 -22.711 1.00 72.31 216 ASP A N 1
ATOM 1726 C CA . ASP A 1 216 ? 0.956 -16.126 -21.377 1.00 72.31 216 ASP A CA 1
ATOM 1727 C C . ASP A 1 216 ? 2.112 -16.788 -20.604 1.00 72.31 216 ASP A C 1
ATOM 1729 O O . ASP A 1 216 ? 2.887 -16.098 -19.945 1.00 72.31 216 ASP A O 1
ATOM 1733 N N . ALA A 1 217 ? 2.295 -18.107 -20.728 1.00 79.50 217 ALA A N 1
ATOM 1734 C CA . ALA A 1 217 ? 3.418 -18.812 -20.103 1.00 79.50 217 ALA A CA 1
ATOM 1735 C C . ALA A 1 217 ? 4.758 -18.368 -20.707 1.00 79.50 217 ALA A C 1
ATOM 1737 O O . ALA A 1 217 ? 5.739 -18.180 -19.986 1.00 79.50 217 ALA A O 1
ATOM 1738 N N . LEU A 1 218 ? 4.777 -18.124 -22.022 1.00 85.25 218 LEU A N 1
ATOM 1739 C CA . LEU A 1 218 ? 5.944 -17.565 -22.696 1.00 85.25 218 LEU A CA 1
ATOM 1740 C C . LEU A 1 218 ? 6.261 -16.150 -22.189 1.00 85.25 218 LEU A C 1
ATOM 1742 O O . LEU A 1 218 ? 7.423 -15.842 -21.938 1.00 85.25 218 LEU A O 1
ATOM 1746 N N . ILE A 1 219 ? 5.246 -15.298 -22.007 1.00 80.00 219 ILE A N 1
ATOM 1747 C CA . ILE A 1 219 ? 5.431 -13.941 -21.468 1.00 80.00 219 ILE A CA 1
ATOM 1748 C C . ILE A 1 219 ? 6.060 -13.993 -20.072 1.00 80.00 219 ILE A C 1
ATOM 1750 O O . ILE A 1 219 ? 7.019 -13.265 -19.815 1.00 80.00 219 ILE A O 1
ATOM 1754 N N . VAL A 1 220 ? 5.572 -14.868 -19.188 1.00 75.88 220 VAL A N 1
ATOM 1755 C CA . VAL A 1 220 ? 6.125 -15.030 -17.833 1.00 75.88 220 VAL A CA 1
ATOM 1756 C C . VAL A 1 220 ? 7.603 -15.425 -17.883 1.00 75.88 220 VAL A C 1
ATOM 1758 O O . VAL A 1 220 ? 8.430 -14.824 -17.193 1.00 75.88 220 VAL A O 1
ATOM 1761 N N . GLU A 1 221 ? 7.968 -16.386 -18.734 1.00 84.94 221 GLU A N 1
ATOM 1762 C CA . GLU A 1 221 ? 9.359 -16.828 -18.869 1.00 84.94 221 GLU A CA 1
ATOM 1763 C C . GLU A 1 221 ? 10.269 -15.720 -19.425 1.00 84.94 221 GLU A C 1
ATOM 1765 O O . GLU A 1 221 ? 11.386 -15.516 -18.944 1.00 84.94 221 GLU A O 1
ATOM 1770 N N . VAL A 1 222 ? 9.769 -14.946 -20.389 1.00 87.00 222 VAL A N 1
ATOM 1771 C CA . VAL A 1 222 ? 10.472 -13.791 -20.959 1.00 87.00 222 VAL A CA 1
ATOM 1772 C C . VAL A 1 222 ? 10.705 -12.710 -19.910 1.00 87.00 222 VAL A C 1
ATOM 1774 O O . VAL A 1 222 ? 11.821 -12.202 -19.793 1.00 87.00 222 VAL A O 1
ATOM 1777 N N . LEU A 1 223 ? 9.682 -12.359 -19.129 1.00 78.44 223 LEU A N 1
ATOM 1778 C CA . LEU A 1 223 ? 9.805 -11.368 -18.060 1.00 78.44 223 LEU A CA 1
ATOM 1779 C C . LEU A 1 223 ? 10.784 -11.839 -16.981 1.00 78.44 223 LEU A C 1
ATOM 1781 O O . LEU A 1 223 ? 11.607 -11.049 -16.518 1.00 78.44 223 LEU A O 1
ATOM 1785 N N . SER A 1 224 ? 10.754 -13.127 -16.632 1.00 78.69 224 SER A N 1
ATOM 1786 C CA . SER A 1 224 ? 11.724 -13.735 -15.719 1.00 78.69 224 SER A CA 1
ATOM 1787 C C . SER A 1 224 ? 13.159 -13.602 -16.246 1.00 78.69 224 SER A C 1
ATOM 1789 O O . SER A 1 224 ? 14.029 -13.107 -15.528 1.00 78.69 224 SER A O 1
ATOM 1791 N N . ALA A 1 225 ? 13.401 -13.941 -17.518 1.00 88.31 225 ALA A N 1
ATOM 1792 C CA . ALA A 1 225 ? 14.712 -13.803 -18.155 1.00 88.31 225 ALA A CA 1
ATOM 1793 C C . ALA A 1 225 ? 15.187 -12.339 -18.205 1.00 88.31 225 ALA A C 1
ATOM 1795 O O . ALA A 1 225 ? 16.340 -12.043 -17.889 1.00 88.31 225 ALA A O 1
ATOM 1796 N N . LEU A 1 226 ? 14.298 -11.395 -18.536 1.00 84.88 226 LEU A N 1
ATOM 1797 C CA . LEU A 1 226 ? 14.617 -9.967 -18.502 1.00 84.88 226 LEU A CA 1
ATOM 1798 C C . LEU A 1 226 ? 14.998 -9.526 -17.084 1.00 84.88 226 LEU A C 1
ATOM 1800 O O . LEU A 1 226 ? 16.035 -8.888 -16.903 1.00 84.88 226 LEU A O 1
ATOM 1804 N N . ASN A 1 227 ? 14.214 -9.877 -16.069 1.00 77.44 227 ASN A N 1
ATOM 1805 C CA . ASN A 1 227 ? 14.496 -9.499 -14.681 1.00 77.44 227 ASN A CA 1
ATOM 1806 C C . ASN A 1 227 ? 15.776 -10.153 -14.141 1.00 77.44 227 ASN A C 1
ATOM 1808 O O . ASN A 1 227 ? 16.490 -9.533 -13.358 1.00 77.44 227 ASN A O 1
ATOM 1812 N N . GLY A 1 228 ? 16.113 -11.353 -14.617 1.00 85.12 228 GLY A N 1
ATOM 1813 C CA . GLY A 1 228 ? 17.373 -12.038 -14.327 1.00 85.12 228 GLY A CA 1
ATOM 1814 C C . GLY A 1 228 ? 18.601 -11.460 -15.041 1.00 85.12 228 GLY A C 1
ATOM 1815 O O . GLY A 1 228 ? 19.706 -11.955 -14.834 1.00 85.12 228 GLY A O 1
ATOM 1816 N N . GLY A 1 229 ? 18.443 -10.430 -15.881 1.00 89.00 229 GLY A N 1
ATOM 1817 C CA . GLY A 1 229 ? 19.550 -9.864 -16.654 1.00 89.00 229 GLY A CA 1
ATOM 1818 C C . GLY A 1 229 ? 20.011 -10.763 -17.807 1.00 89.00 229 GLY A C 1
ATOM 1819 O O . GLY A 1 229 ? 21.156 -10.659 -18.239 1.00 89.00 229 GLY A O 1
ATOM 1820 N N . GLU A 1 230 ? 19.126 -11.618 -18.328 1.00 93.56 230 GLU A N 1
ATOM 1821 C CA . GLU A 1 230 ? 19.374 -12.546 -19.438 1.00 93.56 230 GLU A CA 1
ATOM 1822 C C . GLU A 1 230 ? 18.655 -12.087 -20.732 1.00 93.56 230 GLU A C 1
ATOM 1824 O O . GLU A 1 230 ? 17.787 -12.795 -21.254 1.00 93.56 230 GLU A O 1
ATOM 1829 N N . PRO A 1 231 ? 18.973 -10.906 -21.303 1.00 89.00 231 PRO A N 1
ATOM 1830 C CA . PRO A 1 231 ? 18.209 -10.346 -22.421 1.00 89.00 231 PRO A CA 1
ATOM 1831 C C . PRO A 1 231 ? 18.311 -11.179 -23.709 1.00 89.00 231 PRO A C 1
ATOM 1833 O O . PRO A 1 231 ? 17.380 -11.166 -24.510 1.00 89.00 231 PRO A O 1
ATOM 1836 N N . GLN A 1 232 ? 19.388 -11.955 -23.888 1.00 91.38 232 GLN A N 1
ATOM 1837 C CA . GLN A 1 232 ? 19.517 -12.875 -25.023 1.00 91.38 232 GLN A CA 1
ATOM 1838 C C . GLN A 1 232 ? 18.510 -14.025 -24.934 1.00 91.38 232 GLN A C 1
ATOM 1840 O O . GLN A 1 232 ? 17.822 -14.318 -25.904 1.00 91.38 232 GLN A O 1
ATOM 1845 N N . LYS A 1 233 ? 18.359 -14.631 -23.749 1.00 92.31 233 LYS A N 1
ATOM 1846 C CA . LYS A 1 233 ? 17.373 -15.693 -23.521 1.00 92.31 233 LYS A CA 1
ATOM 1847 C C . LYS A 1 233 ? 15.954 -15.176 -23.754 1.00 92.31 233 LYS A C 1
ATOM 1849 O O . LYS A 1 233 ? 15.155 -15.850 -24.393 1.00 92.31 233 LYS A O 1
ATOM 1854 N N . ALA A 1 234 ? 15.662 -13.961 -23.285 1.00 89.50 234 ALA A N 1
ATOM 1855 C CA . ALA A 1 234 ? 14.390 -13.296 -23.550 1.00 89.50 234 ALA A CA 1
ATOM 1856 C C . ALA A 1 234 ? 14.140 -13.109 -25.059 1.00 89.50 234 ALA A C 1
ATOM 1858 O O . ALA A 1 234 ? 13.052 -13.418 -25.538 1.00 89.50 234 ALA A O 1
ATOM 1859 N N . GLN A 1 235 ? 15.147 -12.663 -25.820 1.00 89.69 235 GLN A N 1
ATOM 1860 C CA . GLN A 1 235 ? 15.050 -12.539 -27.277 1.00 89.69 235 GLN A CA 1
ATOM 1861 C C . GLN A 1 235 ? 14.814 -13.894 -27.960 1.00 89.69 235 GLN A C 1
ATOM 1863 O O . GLN A 1 235 ? 13.965 -13.980 -28.848 1.00 89.69 235 GLN A O 1
ATOM 1868 N N . ASP A 1 236 ? 15.530 -14.944 -27.556 1.00 90.56 236 ASP A N 1
ATOM 1869 C CA . ASP A 1 236 ? 15.399 -16.283 -28.141 1.00 90.56 236 ASP A CA 1
ATOM 1870 C C . ASP A 1 236 ? 13.983 -16.841 -27.915 1.00 90.56 236 ASP A C 1
ATOM 1872 O O . ASP A 1 236 ? 13.329 -17.296 -28.859 1.00 90.56 236 ASP A O 1
ATOM 1876 N N . LEU A 1 237 ? 13.473 -16.721 -26.681 1.00 88.50 237 LEU A N 1
ATOM 1877 C CA . LEU A 1 237 ? 12.109 -17.101 -26.303 1.00 88.50 237 LEU A CA 1
ATOM 1878 C C . LEU A 1 237 ? 11.063 -16.331 -27.115 1.00 88.50 237 LEU A C 1
ATOM 1880 O O . LEU A 1 237 ? 10.140 -16.926 -27.671 1.00 88.50 237 LEU A O 1
ATOM 1884 N N . LEU A 1 238 ? 11.221 -15.015 -27.244 1.00 84.00 238 LEU A N 1
ATOM 1885 C CA . LEU A 1 238 ? 10.273 -14.187 -27.984 1.00 84.00 238 LEU A CA 1
ATOM 1886 C C . LEU A 1 238 ? 10.336 -14.403 -29.496 1.00 84.00 238 LEU A C 1
ATOM 1888 O O . LEU A 1 238 ? 9.303 -14.341 -30.156 1.00 84.00 238 LEU A O 1
ATOM 1892 N N . THR A 1 239 ? 11.510 -14.691 -30.057 1.00 83.94 239 THR A N 1
ATOM 1893 C CA . THR A 1 239 ? 11.659 -15.006 -31.487 1.00 83.94 239 THR A CA 1
ATOM 1894 C C . THR A 1 239 ? 10.972 -16.330 -31.811 1.00 83.94 239 THR A C 1
ATOM 1896 O O . THR A 1 239 ? 10.243 -16.426 -32.802 1.00 83.94 239 THR A O 1
ATOM 1899 N N . ALA A 1 240 ? 11.135 -17.333 -30.939 1.00 87.38 240 ALA A N 1
ATOM 1900 C CA . ALA A 1 240 ? 10.382 -18.579 -31.024 1.00 87.38 240 ALA A CA 1
ATOM 1901 C C . ALA A 1 240 ? 8.871 -18.314 -30.897 1.00 87.38 240 ALA A C 1
ATOM 1903 O O . ALA A 1 240 ? 8.094 -18.757 -31.744 1.00 87.38 240 ALA A O 1
ATOM 1904 N N . GLY A 1 241 ? 8.463 -17.505 -29.917 1.00 85.06 241 GLY A N 1
ATOM 1905 C CA . GLY A 1 241 ? 7.076 -17.093 -29.705 1.00 85.06 241 GLY A CA 1
ATOM 1906 C C . GLY A 1 241 ? 6.435 -16.389 -30.889 1.00 85.06 241 GLY A C 1
ATOM 1907 O O . GLY A 1 241 ? 5.330 -16.739 -31.283 1.00 85.06 241 GLY A O 1
ATOM 1908 N N . LYS A 1 242 ? 7.134 -15.439 -31.510 1.00 82.12 242 LYS A N 1
ATOM 1909 C CA . LYS A 1 242 ? 6.631 -14.656 -32.646 1.00 82.12 242 LYS A CA 1
ATOM 1910 C C . LYS A 1 242 ? 6.309 -15.536 -33.854 1.00 82.12 242 LYS A C 1
ATOM 1912 O O . LYS A 1 242 ? 5.383 -15.236 -34.599 1.00 82.12 242 LYS A O 1
ATOM 1917 N N . SER A 1 243 ? 7.027 -16.648 -34.034 1.00 83.31 243 SER A N 1
ATOM 1918 C CA . SER A 1 243 ? 6.705 -17.625 -35.084 1.00 83.31 243 SER A CA 1
ATOM 1919 C C . SER A 1 243 ? 5.392 -18.376 -34.823 1.00 83.31 243 SER A C 1
ATOM 1921 O O . SER A 1 243 ? 4.708 -18.756 -35.772 1.00 83.31 243 SER A O 1
ATOM 1923 N N . LEU A 1 244 ? 5.032 -18.540 -33.548 1.00 82.94 244 LEU A N 1
ATOM 1924 C CA . LEU A 1 244 ? 3.847 -19.259 -33.081 1.00 82.94 244 LEU A CA 1
ATOM 1925 C C . LEU A 1 244 ? 2.631 -18.333 -32.912 1.00 82.94 244 LEU A C 1
ATOM 1927 O O . LEU A 1 244 ? 1.497 -18.765 -33.095 1.00 82.94 244 LEU A O 1
ATOM 1931 N N . PHE A 1 245 ? 2.872 -17.058 -32.604 1.00 83.12 245 PHE A N 1
ATOM 1932 C CA . PHE A 1 245 ? 1.871 -16.069 -32.210 1.00 83.12 245 PHE A CA 1
ATOM 1933 C C . PHE A 1 245 ? 2.058 -14.753 -32.984 1.00 83.12 245 PHE A C 1
ATOM 1935 O O . PHE A 1 245 ? 2.233 -13.690 -32.392 1.00 83.12 245 PHE A O 1
ATOM 1942 N N . GLN A 1 246 ? 2.044 -14.826 -34.320 1.00 79.69 246 GLN A N 1
ATOM 1943 C CA . GLN A 1 246 ? 2.336 -13.682 -35.203 1.00 79.69 246 GLN A CA 1
ATOM 1944 C C . GLN A 1 246 ? 1.437 -12.458 -34.966 1.00 79.69 246 GLN A C 1
ATOM 1946 O O . GLN A 1 246 ? 1.883 -11.337 -35.189 1.00 79.69 246 GLN A O 1
ATOM 1951 N N . ASP A 1 247 ? 0.214 -12.678 -34.478 1.00 81.31 247 ASP A N 1
ATOM 1952 C CA . ASP A 1 247 ? -0.799 -11.641 -34.268 1.00 81.31 247 ASP A CA 1
ATOM 1953 C C . ASP A 1 247 ? -1.104 -11.390 -32.780 1.00 81.31 247 ASP A C 1
ATOM 1955 O O . ASP A 1 247 ? -2.202 -10.929 -32.477 1.00 81.31 247 ASP A O 1
ATOM 1959 N N . TYR A 1 248 ? -0.208 -11.734 -31.839 1.00 86.50 248 TYR A N 1
ATOM 1960 C CA . TYR A 1 248 ? -0.452 -11.537 -30.398 1.00 86.50 248 TYR A CA 1
ATOM 1961 C C . TYR A 1 248 ? 0.166 -10.219 -29.895 1.00 86.50 248 TYR A C 1
ATOM 1963 O O . TYR A 1 248 ? 1.384 -10.159 -29.686 1.00 86.50 248 TYR A O 1
ATOM 1971 N N . PRO A 1 249 ? -0.639 -9.150 -29.696 1.00 86.19 249 PRO A N 1
ATOM 1972 C CA . PRO A 1 249 ? -0.120 -7.810 -29.420 1.00 86.19 249 PRO A CA 1
ATOM 1973 C C . PRO A 1 249 ? 0.741 -7.720 -28.159 1.00 86.19 249 PRO A C 1
ATOM 1975 O O . PRO A 1 249 ? 1.650 -6.895 -28.073 1.00 86.19 249 PRO A O 1
ATOM 1978 N N . GLU A 1 250 ? 0.449 -8.568 -27.178 1.00 83.75 250 GLU A N 1
ATOM 1979 C CA . GLU A 1 250 ? 1.072 -8.597 -25.860 1.00 83.75 250 GLU A CA 1
ATOM 1980 C C . GLU A 1 250 ? 2.561 -8.989 -25.911 1.00 83.75 250 GLU A C 1
ATOM 1982 O O . GLU A 1 250 ? 3.297 -8.685 -24.974 1.00 83.75 250 GLU A O 1
ATOM 1987 N N . LEU A 1 251 ? 3.045 -9.585 -27.011 1.00 89.75 251 LEU A N 1
ATOM 1988 C CA . LEU A 1 251 ? 4.463 -9.944 -27.174 1.00 89.75 251 LEU A CA 1
ATOM 1989 C C . LEU A 1 251 ? 5.349 -8.775 -27.603 1.00 89.75 251 LEU A C 1
ATOM 1991 O O . LEU A 1 251 ? 6.552 -8.793 -27.331 1.00 89.75 251 LEU A O 1
ATOM 1995 N N . HIS A 1 252 ? 4.785 -7.752 -28.248 1.00 91.88 252 HIS A N 1
ATOM 1996 C CA . HIS A 1 252 ? 5.578 -6.664 -28.820 1.00 91.88 252 HIS A CA 1
ATOM 1997 C C . HIS A 1 252 ? 6.249 -5.793 -27.749 1.00 91.88 252 HIS A C 1
ATOM 1999 O O . HIS A 1 252 ? 7.381 -5.348 -27.937 1.00 91.88 252 HIS A O 1
ATOM 2005 N N . PHE A 1 253 ? 5.599 -5.572 -26.599 1.00 92.19 253 PHE A N 1
ATOM 2006 C CA . PHE A 1 253 ? 6.185 -4.741 -25.542 1.00 92.19 253 PHE A CA 1
ATOM 2007 C C . PHE A 1 253 ? 7.398 -5.409 -24.860 1.00 92.19 253 PHE A C 1
ATOM 2009 O O . PHE A 1 253 ? 8.465 -4.788 -24.827 1.00 92.19 253 PHE A O 1
ATOM 2016 N N . PRO A 1 254 ? 7.323 -6.672 -24.388 1.00 87.25 254 PRO A N 1
ATOM 2017 C CA . PRO A 1 254 ? 8.501 -7.378 -23.880 1.00 87.25 254 PRO A CA 1
ATOM 2018 C C . PRO A 1 254 ? 9.625 -7.516 -24.919 1.00 87.25 254 PRO A C 1
ATOM 2020 O O . PRO A 1 254 ? 10.797 -7.397 -24.559 1.00 87.25 254 PRO A O 1
ATOM 2023 N N . LEU A 1 255 ? 9.288 -7.710 -26.204 1.00 88.81 255 LEU A N 1
ATOM 2024 C CA . LEU A 1 255 ? 10.261 -7.752 -27.307 1.00 88.81 255 LEU A CA 1
ATOM 2025 C C . LEU A 1 255 ? 11.036 -6.447 -27.438 1.00 88.81 255 LEU A C 1
ATOM 2027 O O . LEU A 1 255 ? 12.266 -6.464 -27.503 1.00 88.81 255 LEU A O 1
ATOM 2031 N N . ALA A 1 256 ? 10.329 -5.319 -27.427 1.00 94.44 256 ALA A N 1
ATOM 2032 C CA . ALA A 1 256 ? 10.957 -4.010 -27.484 1.00 94.44 256 ALA A CA 1
ATOM 2033 C C . ALA A 1 256 ? 11.952 -3.797 -26.332 1.00 94.44 256 ALA A C 1
ATOM 2035 O O . ALA A 1 256 ? 13.064 -3.318 -26.559 1.00 94.44 256 ALA A O 1
ATOM 2036 N N . ILE A 1 257 ? 11.590 -4.203 -25.109 1.00 89.69 257 ILE A N 1
ATOM 2037 C CA . ILE A 1 257 ? 12.478 -4.124 -23.939 1.00 89.69 257 ILE A CA 1
ATOM 2038 C C . ILE A 1 257 ? 13.707 -5.023 -24.123 1.00 89.69 257 ILE A C 1
ATOM 2040 O O . ILE A 1 257 ? 14.826 -4.594 -23.833 1.00 89.69 257 ILE A O 1
ATOM 2044 N N . ALA A 1 258 ? 13.521 -6.254 -24.608 1.00 88.06 258 ALA A N 1
ATOM 2045 C CA . ALA A 1 258 ? 14.620 -7.184 -24.856 1.00 88.06 258 ALA A CA 1
ATOM 2046 C C . ALA A 1 258 ? 15.622 -6.611 -25.872 1.00 88.06 258 ALA A C 1
ATOM 2048 O O . ALA A 1 258 ? 16.818 -6.546 -25.581 1.00 88.06 258 ALA A O 1
ATOM 2049 N N . TYR A 1 259 ? 15.140 -6.111 -27.015 1.00 92.75 259 TYR A N 1
ATOM 2050 C CA . TYR A 1 259 ? 15.981 -5.471 -28.031 1.00 92.75 259 TYR A CA 1
ATOM 2051 C C . TYR A 1 259 ? 16.696 -4.225 -27.502 1.00 92.75 259 TYR A C 1
ATOM 2053 O O . TYR A 1 259 ? 17.900 -4.075 -27.713 1.00 92.75 259 TYR A O 1
ATOM 2061 N N . ALA A 1 260 ? 15.997 -3.369 -26.750 1.00 93.06 260 ALA A N 1
ATOM 2062 C CA . ALA A 1 260 ? 16.592 -2.176 -26.154 1.00 93.06 260 ALA A CA 1
ATOM 2063 C C . ALA A 1 260 ? 17.750 -2.531 -25.206 1.00 93.06 260 ALA A C 1
ATOM 2065 O O . ALA A 1 260 ? 18.810 -1.908 -25.262 1.00 93.06 260 ALA A O 1
ATOM 2066 N N . ARG A 1 261 ? 17.591 -3.576 -24.382 1.00 90.00 261 ARG A N 1
ATOM 2067 C CA . ARG A 1 261 ? 18.640 -4.061 -23.465 1.00 90.00 261 ARG A CA 1
ATOM 2068 C C . ARG A 1 261 ? 19.819 -4.723 -24.176 1.00 90.00 261 ARG A C 1
ATOM 2070 O O . ARG A 1 261 ? 20.928 -4.685 -23.652 1.00 90.00 261 ARG A O 1
ATOM 2077 N N . LEU A 1 262 ? 19.596 -5.304 -25.353 1.00 90.62 262 LEU A N 1
ATOM 2078 C CA . LEU A 1 262 ? 20.659 -5.815 -26.227 1.00 90.62 262 LEU A CA 1
ATOM 2079 C C . LEU A 1 262 ? 21.375 -4.702 -27.011 1.00 90.62 262 LEU A C 1
ATOM 2081 O O . LEU A 1 262 ? 22.387 -4.967 -27.656 1.00 90.62 262 LEU A O 1
ATOM 2085 N N . GLY A 1 263 ? 20.875 -3.463 -26.956 1.00 92.38 263 GLY A N 1
ATOM 2086 C CA . GLY A 1 263 ? 21.406 -2.323 -27.705 1.00 92.38 263 GLY A CA 1
ATOM 2087 C C . GLY A 1 263 ? 20.916 -2.237 -29.154 1.00 92.38 263 GLY A C 1
ATOM 2088 O O . GLY A 1 263 ? 21.368 -1.363 -29.892 1.00 92.38 263 GLY A O 1
ATOM 2089 N N . ASP A 1 264 ? 19.979 -3.093 -29.570 1.00 94.50 264 ASP A N 1
ATOM 2090 C CA . ASP A 1 264 ? 19.364 -3.049 -30.900 1.00 94.50 264 ASP A CA 1
ATOM 2091 C C . ASP A 1 264 ? 18.172 -2.076 -30.905 1.00 94.50 264 ASP A C 1
ATOM 2093 O O . ASP A 1 264 ? 16.997 -2.452 -30.887 1.00 94.50 264 ASP A O 1
ATOM 2097 N N . LEU A 1 265 ? 18.495 -0.781 -30.854 1.00 95.19 265 LEU A N 1
ATOM 2098 C CA . LEU A 1 265 ? 17.506 0.291 -30.691 1.00 95.19 265 LEU A CA 1
ATOM 2099 C C . LEU A 1 265 ? 16.522 0.384 -31.867 1.00 95.19 265 LEU A C 1
ATOM 2101 O O . LEU A 1 265 ? 15.385 0.815 -31.680 1.00 95.19 265 LEU A O 1
ATOM 2105 N N . GLU A 1 266 ? 16.931 -0.020 -33.070 1.00 94.38 266 GLU A N 1
ATOM 2106 C CA . GLU A 1 266 ? 16.074 0.031 -34.257 1.00 94.38 266 GLU A CA 1
ATOM 2107 C C . GLU A 1 266 ? 15.018 -1.080 -34.238 1.00 94.38 266 GLU A C 1
ATOM 2109 O O . GLU A 1 266 ? 13.841 -0.804 -34.483 1.00 94.38 266 GLU A O 1
ATOM 2114 N N . GLN A 1 267 ? 15.389 -2.309 -33.853 1.00 93.75 267 GLN A N 1
ATOM 2115 C CA . GLN A 1 267 ? 14.399 -3.371 -33.642 1.00 93.75 267 GLN A CA 1
ATOM 2116 C C . GLN A 1 267 ? 13.458 -3.041 -32.482 1.00 93.75 267 GLN A C 1
ATOM 2118 O O . GLN A 1 267 ? 12.248 -3.229 -32.602 1.00 93.75 267 GLN A O 1
ATOM 2123 N N . ALA A 1 268 ? 13.979 -2.456 -31.398 1.00 95.69 268 ALA A N 1
ATOM 2124 C CA . ALA A 1 268 ? 13.148 -2.019 -30.280 1.00 95.69 268 ALA A CA 1
ATOM 2125 C C . ALA A 1 268 ? 12.057 -1.029 -30.727 1.00 95.69 268 ALA A C 1
ATOM 2127 O O . ALA A 1 268 ? 10.886 -1.202 -30.388 1.00 95.69 268 ALA A O 1
ATOM 2128 N N . LYS A 1 269 ? 12.407 -0.029 -31.550 1.00 96.31 269 LYS A N 1
ATOM 2129 C CA . LYS A 1 269 ? 11.429 0.915 -32.119 1.00 96.31 269 LYS A CA 1
ATOM 2130 C C . LYS A 1 269 ? 10.408 0.225 -33.015 1.00 96.31 269 LYS A C 1
ATOM 2132 O O . LYS A 1 269 ? 9.234 0.577 -32.946 1.00 96.31 269 LYS A O 1
ATOM 2137 N N . CYS A 1 270 ? 10.842 -0.724 -33.846 1.00 95.50 270 CYS A N 1
ATOM 2138 C CA . CYS A 1 270 ? 9.955 -1.456 -34.748 1.00 95.50 270 CYS A CA 1
ATOM 2139 C C . CYS A 1 270 ? 8.864 -2.204 -33.966 1.00 95.50 270 CYS A C 1
ATOM 2141 O O . CYS A 1 270 ? 7.683 -2.079 -34.283 1.00 95.50 270 CYS A O 1
ATOM 2143 N N . GLU A 1 271 ? 9.237 -2.889 -32.884 1.00 95.00 271 GLU A N 1
ATOM 2144 C CA . GLU A 1 271 ? 8.283 -3.612 -32.035 1.00 95.00 271 GLU A CA 1
ATOM 2145 C C . GLU A 1 271 ? 7.329 -2.661 -31.293 1.00 95.00 271 GLU A C 1
ATOM 2147 O O . GLU A 1 271 ? 6.127 -2.917 -31.218 1.00 95.00 271 GLU A O 1
ATOM 2152 N N . VAL A 1 272 ? 7.812 -1.505 -30.820 1.00 96.31 272 VAL A N 1
ATOM 2153 C CA . VAL A 1 272 ? 6.938 -0.473 -30.230 1.00 96.31 272 VAL A CA 1
ATOM 2154 C C . VAL A 1 272 ? 5.944 0.091 -31.253 1.00 96.31 272 VAL A C 1
ATOM 2156 O O . VAL A 1 272 ? 4.776 0.313 -30.933 1.00 96.31 272 VAL A O 1
ATOM 2159 N N . GLN A 1 273 ? 6.379 0.305 -32.495 1.00 96.25 273 GLN A N 1
ATOM 2160 C CA . GLN A 1 273 ? 5.506 0.778 -33.568 1.00 96.25 273 GLN A CA 1
ATOM 2161 C C . GLN A 1 273 ? 4.432 -0.252 -33.927 1.00 96.25 273 GLN A C 1
ATOM 2163 O O . GLN A 1 273 ? 3.274 0.131 -34.092 1.00 96.25 273 GLN A O 1
ATOM 2168 N N . GLU A 1 274 ? 4.776 -1.541 -33.997 1.00 94.81 274 GLU A N 1
ATOM 2169 C CA . GLU A 1 274 ? 3.788 -2.605 -34.204 1.00 94.81 274 GLU A CA 1
ATOM 2170 C C . GLU A 1 274 ? 2.793 -2.673 -33.040 1.00 94.81 274 GLU A C 1
ATOM 2172 O O . GLU A 1 274 ? 1.584 -2.695 -33.273 1.00 94.81 274 GLU A O 1
ATOM 2177 N N . LEU A 1 275 ? 3.252 -2.548 -31.790 1.00 94.94 275 LEU A N 1
ATOM 2178 C CA . LEU A 1 275 ? 2.358 -2.451 -30.635 1.00 94.94 275 LEU A CA 1
ATOM 2179 C C . LEU A 1 275 ? 1.368 -1.282 -30.751 1.00 94.94 275 LEU A C 1
ATOM 2181 O O . LEU A 1 275 ? 0.190 -1.453 -30.433 1.00 94.94 275 LEU A O 1
ATOM 2185 N N . PHE A 1 276 ? 1.793 -0.114 -31.247 1.00 95.62 276 PHE A N 1
ATOM 2186 C CA . PHE A 1 276 ? 0.887 1.021 -31.458 1.00 95.62 276 PHE A CA 1
ATOM 2187 C C . PHE A 1 276 ? -0.195 0.757 -32.505 1.00 95.62 276 PHE A C 1
ATOM 2189 O O . PHE A 1 276 ? -1.262 1.368 -32.425 1.00 95.62 276 PHE A O 1
ATOM 2196 N N . ARG A 1 277 ? 0.021 -0.163 -33.453 1.00 95.12 277 ARG A N 1
ATOM 2197 C CA . ARG A 1 277 ? -1.023 -0.555 -34.414 1.00 95.12 277 ARG A CA 1
ATOM 2198 C C . ARG A 1 277 ? -2.186 -1.258 -33.722 1.00 95.12 277 ARG A C 1
ATOM 2200 O O . ARG A 1 277 ? -3.330 -1.070 -34.130 1.00 95.12 277 ARG A O 1
ATOM 2207 N N . PHE A 1 278 ? -1.904 -2.016 -32.663 1.00 92.25 278 PHE A N 1
ATOM 2208 C CA . PHE A 1 278 ? -2.916 -2.702 -31.858 1.00 92.25 278 PHE A CA 1
ATOM 2209 C C . PHE A 1 278 ? -3.439 -1.839 -30.704 1.00 92.25 278 PHE A C 1
ATOM 2211 O O . PHE A 1 278 ? -4.631 -1.857 -30.401 1.00 92.25 278 PHE A O 1
ATOM 2218 N N . ARG A 1 279 ? -2.556 -1.072 -30.052 1.00 92.12 279 ARG A N 1
ATOM 2219 C CA . ARG A 1 279 ? -2.855 -0.251 -28.871 1.00 92.12 279 ARG A CA 1
ATOM 2220 C C . ARG A 1 279 ? -2.214 1.144 -28.989 1.00 92.12 279 ARG A C 1
ATOM 2222 O O . ARG A 1 279 ? -1.179 1.396 -28.372 1.00 92.12 279 ARG A O 1
ATOM 2229 N N . PRO A 1 280 ? -2.848 2.092 -29.708 1.00 93.50 280 PRO A N 1
ATOM 2230 C CA . PRO A 1 280 ? -2.291 3.434 -29.940 1.00 93.50 280 PRO A CA 1
ATOM 2231 C C . PRO A 1 280 ? -1.999 4.243 -28.663 1.00 93.50 280 PRO A C 1
ATOM 2233 O O . PRO A 1 280 ? -1.119 5.100 -28.645 1.00 93.50 280 PRO A O 1
ATOM 2236 N N . ASN A 1 281 ? -2.727 3.956 -27.580 1.00 86.31 281 ASN A N 1
ATOM 2237 C CA . ASN A 1 281 ? -2.648 4.681 -26.310 1.00 86.31 281 ASN A CA 1
ATOM 2238 C C . ASN A 1 281 ? -1.923 3.882 -25.212 1.00 86.31 281 ASN A C 1
ATOM 2240 O O . ASN A 1 281 ? -2.258 4.021 -24.040 1.00 86.31 281 ASN A O 1
ATOM 2244 N N . HIS A 1 282 ? -0.985 2.997 -25.566 1.00 89.06 282 HIS A N 1
ATOM 2245 C CA . HIS A 1 282 ? -0.241 2.215 -24.576 1.00 89.06 282 HIS A CA 1
ATOM 2246 C C . HIS A 1 282 ? 0.804 3.096 -23.850 1.00 89.06 282 HIS A C 1
ATOM 2248 O O . HIS A 1 282 ? 1.808 3.465 -24.469 1.00 89.06 282 HIS A O 1
ATOM 2254 N N . PRO A 1 283 ? 0.621 3.429 -22.555 1.00 75.88 283 PRO A N 1
ATOM 2255 C CA . PRO A 1 283 ? 1.395 4.484 -21.889 1.00 75.88 283 PRO A CA 1
ATOM 2256 C C . PRO A 1 283 ? 2.888 4.148 -21.784 1.00 75.88 283 PRO A C 1
ATOM 2258 O O . PRO A 1 283 ? 3.738 4.962 -22.140 1.00 75.88 283 PRO A O 1
ATOM 2261 N N . PHE A 1 284 ? 3.226 2.911 -21.407 1.00 83.19 284 PHE A N 1
ATOM 2262 C CA . PHE A 1 284 ? 4.625 2.483 -21.278 1.00 83.19 284 PHE A CA 1
ATOM 2263 C C . PHE A 1 284 ? 5.359 2.415 -22.620 1.00 83.19 284 PHE A C 1
ATOM 2265 O O . PHE A 1 284 ? 6.569 2.607 -22.690 1.00 83.19 284 PHE A O 1
ATOM 2272 N N . ALA A 1 285 ? 4.622 2.170 -23.704 1.00 93.06 285 ALA A N 1
ATOM 2273 C CA . ALA A 1 285 ? 5.205 2.095 -25.035 1.00 93.06 285 ALA A CA 1
ATOM 2274 C C . ALA A 1 285 ? 5.504 3.494 -25.580 1.00 93.06 285 ALA A C 1
ATOM 2276 O O . ALA A 1 285 ? 6.534 3.688 -26.215 1.00 93.06 285 ALA A O 1
ATOM 2277 N N . GLN A 1 286 ? 4.654 4.483 -25.277 1.00 91.56 286 GLN A N 1
ATOM 2278 C CA . GLN A 1 286 ? 4.926 5.889 -25.587 1.00 91.56 286 GLN A CA 1
ATOM 2279 C C . GLN A 1 286 ? 6.196 6.373 -24.891 1.00 91.56 286 GLN A C 1
ATOM 2281 O O . GLN A 1 286 ? 7.061 6.946 -25.550 1.00 91.56 286 GLN A O 1
ATOM 2286 N N . GLN A 1 287 ? 6.344 6.083 -23.596 1.00 88.00 287 GLN A N 1
ATOM 2287 C CA . GLN A 1 287 ? 7.555 6.435 -22.861 1.00 88.00 287 GLN A CA 1
ATOM 2288 C C . GLN A 1 287 ? 8.800 5.764 -23.462 1.00 88.00 287 GLN A C 1
ATOM 2290 O O . GLN A 1 287 ? 9.753 6.458 -23.815 1.00 88.00 287 GLN A O 1
ATOM 2295 N N . LEU A 1 288 ? 8.770 4.439 -23.651 1.00 92.81 288 LEU A N 1
ATOM 2296 C CA . LEU A 1 288 ? 9.894 3.700 -24.230 1.00 92.81 288 LEU A CA 1
ATOM 2297 C C . LEU A 1 288 ? 10.263 4.227 -25.626 1.00 92.81 288 LEU A C 1
ATOM 2299 O O . LEU A 1 288 ? 11.438 4.387 -25.938 1.00 92.81 288 LEU A O 1
ATOM 2303 N N . TYR A 1 289 ? 9.277 4.553 -26.466 1.00 96.69 289 TYR A N 1
ATOM 2304 C CA . TYR A 1 289 ? 9.527 5.118 -27.793 1.00 96.69 289 TYR A CA 1
ATOM 2305 C C . TYR A 1 289 ? 10.267 6.458 -27.729 1.00 96.69 289 TYR A C 1
ATOM 2307 O O . TYR A 1 289 ? 11.210 6.675 -28.489 1.00 96.69 289 TYR A O 1
ATOM 2315 N N . LEU A 1 290 ? 9.868 7.347 -26.813 1.00 93.19 290 LEU A N 1
ATOM 2316 C CA . LEU A 1 290 ? 10.530 8.638 -26.618 1.00 93.19 290 LEU A CA 1
ATOM 2317 C C . LEU A 1 290 ? 11.992 8.453 -26.197 1.00 93.19 290 LEU A C 1
ATOM 2319 O O . LEU A 1 290 ? 12.870 9.094 -26.775 1.00 93.19 290 LEU A O 1
ATOM 2323 N N . GLU A 1 291 ? 12.254 7.537 -25.263 1.00 91.94 291 GLU A N 1
ATOM 2324 C CA . GLU A 1 291 ? 13.608 7.196 -24.806 1.00 91.94 291 GLU A CA 1
ATOM 2325 C C . GLU A 1 291 ? 14.468 6.609 -25.939 1.00 91.94 291 GLU A C 1
ATOM 2327 O O . GLU A 1 291 ? 15.635 6.978 -26.111 1.00 91.94 291 GLU A O 1
ATOM 2332 N N . LEU A 1 292 ? 13.894 5.726 -26.762 1.00 94.69 292 LEU A N 1
ATOM 2333 C CA . LEU A 1 292 ? 14.578 5.150 -27.921 1.00 94.69 292 LEU A CA 1
ATOM 2334 C C . LEU A 1 292 ? 14.894 6.215 -28.980 1.00 94.69 292 LEU A C 1
ATOM 2336 O O . LEU A 1 292 ? 15.975 6.197 -29.568 1.00 94.69 292 LEU A O 1
ATOM 2340 N N . CYS A 1 293 ? 13.985 7.164 -29.215 1.00 92.62 293 CYS A N 1
ATOM 2341 C CA . CYS A 1 293 ? 14.193 8.269 -30.149 1.00 92.62 293 CYS A CA 1
ATOM 2342 C C . CYS A 1 293 ? 15.248 9.272 -29.668 1.00 92.62 293 CYS A C 1
ATOM 2344 O O . CYS A 1 293 ? 16.011 9.770 -30.494 1.00 92.62 293 CYS A O 1
ATOM 2346 N N . SER A 1 294 ? 15.327 9.561 -28.364 1.00 90.62 294 SER A N 1
ATOM 2347 C CA . SER A 1 294 ? 16.350 10.470 -27.829 1.00 90.62 294 SER A CA 1
ATOM 2348 C C . SER A 1 294 ? 17.762 9.887 -27.879 1.00 90.62 294 SER A C 1
ATOM 2350 O O . SER A 1 294 ? 18.727 10.644 -27.956 1.00 90.62 294 SER A O 1
ATOM 2352 N N . ASN A 1 295 ? 17.888 8.556 -27.847 1.00 84.12 295 ASN A N 1
ATOM 2353 C CA . ASN A 1 295 ? 19.177 7.865 -27.766 1.00 84.12 295 ASN A CA 1
ATOM 2354 C C . ASN A 1 295 ? 19.762 7.446 -29.119 1.00 84.12 29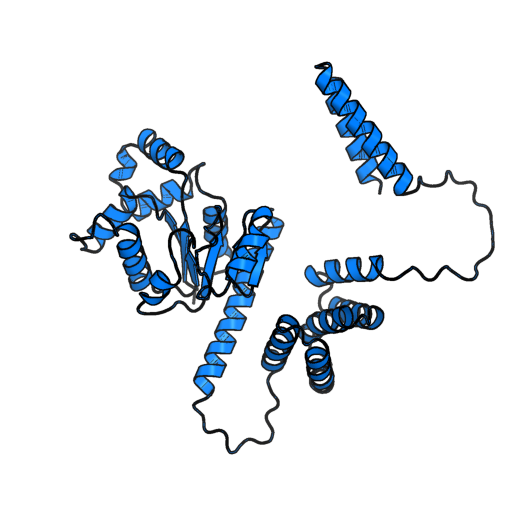5 ASN A C 1
ATOM 2356 O O . ASN A 1 295 ? 20.942 7.106 -29.195 1.00 84.12 295 ASN A O 1
ATOM 2360 N N . THR A 1 296 ? 18.984 7.489 -30.200 1.00 82.12 296 THR A N 1
ATOM 2361 C CA . THR A 1 296 ? 19.528 7.303 -31.548 1.00 82.12 296 THR A CA 1
ATOM 2362 C C . THR A 1 296 ? 19.961 8.646 -32.126 1.00 82.12 296 THR A C 1
ATOM 2364 O O . THR A 1 296 ? 19.099 9.511 -32.303 1.00 82.12 296 THR A O 1
ATOM 2367 N N . PRO A 1 297 ? 21.254 8.845 -32.453 1.00 67.50 297 PRO A N 1
ATOM 2368 C CA . PRO A 1 297 ? 21.698 10.032 -33.167 1.00 67.50 297 PRO A CA 1
ATOM 2369 C C . PRO A 1 297 ? 20.859 10.179 -34.430 1.00 67.50 297 PRO A C 1
ATOM 2371 O O . PRO A 1 297 ? 20.794 9.251 -35.237 1.00 67.50 297 PRO A O 1
ATOM 2374 N N . CYS A 1 298 ? 20.191 11.323 -34.579 1.00 46.72 298 CYS A N 1
ATOM 2375 C CA . CYS A 1 298 ? 19.478 11.639 -35.806 1.00 46.72 298 CYS A CA 1
ATOM 2376 C C . CYS A 1 298 ? 20.490 11.501 -36.956 1.00 46.72 298 CYS A C 1
ATOM 2378 O O . CYS A 1 298 ? 21.527 12.174 -36.893 1.00 46.72 298 CYS A O 1
ATOM 2380 N N . PRO A 1 299 ? 20.279 10.612 -37.946 1.00 49.94 299 PRO A N 1
ATOM 2381 C CA . PRO A 1 299 ? 21.166 10.562 -39.095 1.00 49.94 299 PRO A CA 1
ATOM 2382 C C . PRO A 1 299 ? 21.151 11.958 -39.714 1.00 49.94 299 PRO A C 1
ATOM 2384 O O . PRO A 1 299 ? 20.100 12.464 -40.102 1.00 49.94 299 PRO A O 1
ATOM 2387 N N . VAL A 1 300 ? 22.308 12.622 -39.688 1.00 42.66 300 VAL A N 1
ATOM 2388 C CA . VAL A 1 300 ? 22.455 13.966 -40.236 1.00 42.66 300 VAL A CA 1
ATOM 2389 C C . VAL A 1 300 ? 22.113 13.861 -41.715 1.00 42.66 300 VAL A C 1
ATOM 2391 O O . VAL A 1 300 ? 22.741 13.099 -42.445 1.00 42.66 300 VAL A O 1
ATOM 2394 N N . ASP A 1 301 ? 21.064 14.577 -42.095 1.00 41.47 301 ASP A N 1
ATOM 2395 C CA . ASP A 1 301 ? 20.424 14.568 -43.402 1.00 41.47 301 ASP A CA 1
ATOM 2396 C C . ASP A 1 301 ? 21.458 14.884 -44.504 1.00 41.47 301 ASP A C 1
ATOM 2398 O O . ASP A 1 301 ? 21.788 16.045 -44.771 1.00 41.47 301 ASP A O 1
ATOM 2402 N N . GLU A 1 302 ? 22.027 13.851 -45.134 1.00 43.06 302 GLU A N 1
ATOM 2403 C CA . GLU A 1 302 ? 22.820 13.993 -46.354 1.00 43.06 302 GLU A CA 1
ATOM 2404 C C . GLU A 1 302 ? 21.877 14.263 -47.529 1.00 43.06 302 GLU A C 1
ATOM 2406 O O . GLU A 1 302 ? 21.565 13.402 -48.348 1.00 43.06 302 GLU A O 1
ATOM 2411 N N . GLY A 1 303 ? 21.472 15.527 -47.630 1.00 44.50 303 GLY A N 1
ATOM 2412 C CA . GLY A 1 303 ? 21.208 16.154 -48.914 1.00 44.50 303 GLY A CA 1
ATOM 2413 C C . GLY A 1 303 ? 19.761 16.510 -49.194 1.00 44.50 303 GLY A C 1
ATOM 2414 O O . GLY A 1 303 ? 19.110 15.831 -49.975 1.00 44.50 303 GLY A O 1
ATOM 2415 N N . LEU A 1 304 ? 19.348 17.704 -48.760 1.00 35.66 304 LEU A N 1
ATOM 2416 C CA . LEU A 1 304 ? 18.471 18.555 -49.567 1.00 35.66 304 LEU A CA 1
ATOM 2417 C C . LEU A 1 304 ? 18.904 20.024 -49.480 1.00 35.66 304 LEU A C 1
ATOM 2419 O O . LEU A 1 304 ? 18.830 20.688 -48.449 1.00 35.66 304 LEU A O 1
ATOM 2423 N N . SER A 1 305 ? 19.381 20.526 -50.617 1.00 38.19 305 SER A N 1
ATOM 2424 C CA . SER A 1 305 ? 19.798 21.903 -50.837 1.00 38.19 305 SER A CA 1
ATOM 2425 C C . SER A 1 305 ? 18.609 22.828 -51.132 1.00 38.19 305 SER A C 1
ATOM 2427 O O . SER A 1 305 ? 17.920 22.633 -52.130 1.00 38.19 305 SER A O 1
ATOM 2429 N N . GLY A 1 306 ? 18.497 23.909 -50.357 1.00 38.47 306 GLY A N 1
ATOM 2430 C CA . GLY A 1 306 ? 18.257 25.267 -50.862 1.00 38.47 306 GLY A CA 1
ATOM 2431 C C . GLY A 1 306 ? 16.815 25.725 -51.114 1.00 38.47 306 GLY A C 1
ATOM 2432 O O . GLY A 1 306 ? 16.206 25.334 -52.098 1.00 38.47 306 GLY A O 1
ATOM 2433 N N . GLN A 1 307 ? 16.356 26.699 -50.318 1.00 31.67 307 GLN A N 1
ATOM 2434 C CA . GLN A 1 307 ? 15.958 28.062 -50.737 1.00 31.67 307 GLN A CA 1
ATOM 2435 C C . GLN A 1 307 ? 15.698 28.934 -49.484 1.00 31.67 307 GLN A C 1
ATOM 2437 O O . GLN A 1 307 ? 15.311 28.394 -48.449 1.00 31.67 307 GLN A O 1
ATOM 2442 N N . PRO A 1 308 ? 15.930 30.263 -49.524 1.00 39.84 308 PRO A N 1
ATOM 2443 C CA . PRO A 1 308 ? 15.863 31.104 -48.334 1.00 39.84 308 PRO A CA 1
ATOM 2444 C C . PRO A 1 308 ? 14.427 31.580 -48.077 1.00 39.84 308 PRO A C 1
ATOM 2446 O O . PRO A 1 308 ? 13.869 32.344 -48.862 1.00 39.84 308 PRO A O 1
ATOM 2449 N N . PHE A 1 309 ? 13.848 31.170 -46.949 1.00 33.09 309 PHE A N 1
ATOM 2450 C CA . PHE A 1 309 ? 12.661 31.808 -46.385 1.00 33.09 309 PHE A CA 1
ATOM 2451 C C . PHE A 1 309 ? 13.095 32.876 -45.379 1.00 33.09 309 PHE A C 1
ATOM 2453 O O . PHE A 1 309 ? 13.749 32.586 -44.380 1.00 33.09 309 PHE A O 1
ATOM 2460 N N . SER A 1 310 ? 12.723 34.129 -45.639 1.00 44.56 310 SER A N 1
ATOM 2461 C CA . SER A 1 310 ? 12.676 35.159 -44.604 1.00 44.56 310 SER A CA 1
ATOM 2462 C C . SER A 1 310 ? 11.497 34.857 -43.683 1.00 44.56 310 SER A C 1
ATOM 2464 O O . SER A 1 310 ? 10.365 35.244 -43.953 1.00 44.56 310 SER A O 1
ATOM 2466 N N . SER A 1 311 ? 11.773 34.147 -42.600 1.00 44.41 311 SER A N 1
ATOM 2467 C CA . SER A 1 311 ? 10.898 34.010 -41.442 1.00 44.41 311 SER A CA 1
ATOM 2468 C C . SER A 1 311 ? 11.788 34.125 -40.219 1.00 44.41 311 SER A C 1
ATOM 2470 O O . SER A 1 311 ? 12.840 33.485 -40.188 1.00 44.41 311 SER A O 1
ATOM 2472 N N . GLU A 1 312 ? 11.409 34.958 -39.251 1.00 49.06 312 GLU A N 1
ATOM 2473 C CA . GLU A 1 312 ? 12.046 34.988 -37.934 1.00 49.06 312 GLU A CA 1
ATOM 2474 C C . GLU A 1 312 ? 12.217 33.543 -37.463 1.00 49.06 312 GLU A C 1
ATOM 2476 O O . GLU A 1 312 ? 11.234 32.811 -37.330 1.00 49.06 312 GLU A O 1
ATOM 2481 N N . MET A 1 313 ? 13.473 33.096 -37.363 1.00 49.47 313 MET A N 1
ATOM 2482 C CA . MET A 1 313 ? 13.754 31.716 -36.999 1.00 49.47 313 MET A CA 1
ATOM 2483 C C . MET A 1 313 ? 13.122 31.468 -35.629 1.00 49.47 313 MET A C 1
ATOM 2485 O O . MET A 1 313 ? 13.367 32.265 -34.717 1.00 49.47 313 MET A O 1
ATOM 2489 N N . PRO A 1 314 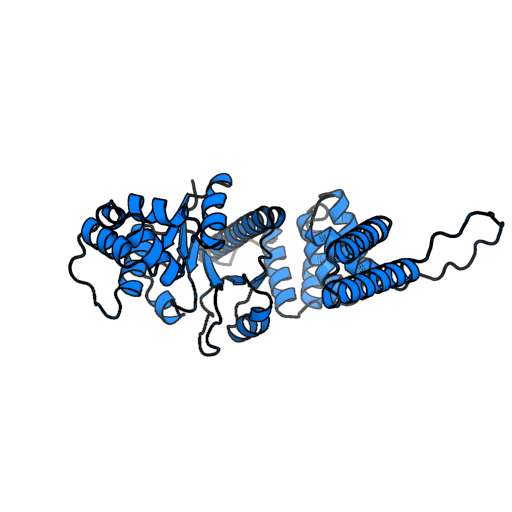? 12.308 30.409 -35.470 1.00 68.44 314 PRO A N 1
ATOM 2490 C CA . PRO A 1 314 ? 11.848 30.020 -34.151 1.00 68.44 314 PRO A CA 1
ATOM 2491 C C . PRO A 1 314 ? 13.084 29.838 -33.269 1.00 68.44 314 PRO A C 1
ATOM 2493 O O . PRO A 1 314 ? 14.041 29.171 -33.671 1.00 68.44 314 PRO A O 1
ATOM 2496 N N . LEU A 1 315 ? 13.081 30.505 -32.110 1.00 77.94 315 LEU A N 1
ATOM 2497 C CA . LEU A 1 315 ? 14.133 30.369 -31.105 1.00 77.94 315 LEU A CA 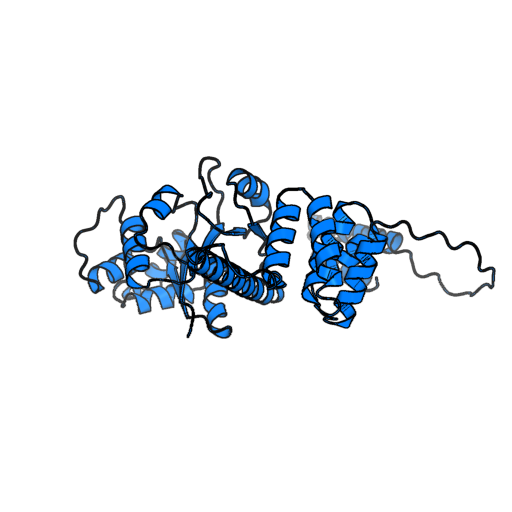1
ATOM 2498 C C . LEU A 1 315 ? 14.390 28.880 -30.874 1.00 77.94 315 LEU A C 1
ATOM 2500 O O . LEU A 1 315 ? 13.444 28.091 -30.788 1.00 77.94 315 LEU A O 1
ATOM 2504 N N . SER A 1 316 ? 15.662 28.488 -30.813 1.00 90.00 316 SER A N 1
ATOM 2505 C CA . SER A 1 316 ? 15.990 27.091 -30.558 1.00 90.00 316 SER A CA 1
ATOM 2506 C C . SER A 1 316 ? 15.443 26.681 -29.185 1.00 90.00 316 SER A C 1
ATOM 2508 O O . SER A 1 316 ? 15.282 27.516 -28.291 1.00 90.00 316 SER A O 1
ATOM 2510 N N . ARG A 1 317 ? 15.172 25.384 -28.980 1.00 86.25 317 ARG A N 1
ATOM 2511 C CA . ARG A 1 317 ? 14.748 24.874 -27.660 1.00 86.25 317 ARG A CA 1
ATOM 2512 C C . ARG A 1 317 ? 15.727 25.269 -26.549 1.00 86.25 317 ARG A C 1
ATOM 2514 O O . ARG A 1 317 ? 15.306 25.526 -25.427 1.00 86.25 317 ARG A O 1
ATOM 2521 N N . GLU A 1 318 ? 17.014 25.355 -26.880 1.00 90.06 318 GLU A N 1
ATOM 2522 C CA . GLU A 1 318 ? 18.065 25.784 -25.960 1.00 90.06 318 GLU A CA 1
ATOM 2523 C C . GLU A 1 318 ? 17.947 27.272 -25.593 1.00 90.06 318 GLU A C 1
ATOM 2525 O O . GLU A 1 318 ? 18.141 27.642 -24.436 1.00 90.06 318 GLU A O 1
ATOM 2530 N N . ASP A 1 319 ? 17.572 28.127 -26.546 1.00 90.81 319 ASP A N 1
ATOM 2531 C CA . ASP A 1 319 ? 17.362 29.555 -26.290 1.00 90.81 319 ASP A CA 1
ATOM 2532 C C . ASP A 1 319 ? 16.117 29.799 -25.431 1.00 90.81 319 ASP A C 1
ATOM 2534 O O . ASP A 1 319 ? 16.147 30.636 -24.527 1.00 90.81 319 ASP A O 1
ATOM 2538 N N . VAL A 1 320 ? 15.043 29.028 -25.649 1.00 91.88 320 VAL A N 1
ATOM 2539 C CA . VAL A 1 320 ? 13.840 29.113 -24.805 1.00 91.88 320 VAL A CA 1
ATOM 2540 C C . VAL A 1 320 ? 14.135 28.645 -23.379 1.00 91.88 320 VAL A C 1
ATOM 2542 O O . VAL A 1 320 ? 13.698 29.293 -22.429 1.00 91.88 320 VAL A O 1
ATOM 2545 N N . ALA A 1 321 ? 14.917 27.574 -23.207 1.00 89.88 321 ALA A N 1
ATOM 2546 C CA . ALA A 1 321 ? 15.339 27.114 -21.884 1.00 89.88 321 ALA A CA 1
ATOM 2547 C C . ALA A 1 321 ? 16.148 28.191 -21.137 1.00 89.88 321 ALA A C 1
ATOM 2549 O O . ALA A 1 321 ? 15.845 28.498 -19.984 1.00 89.88 321 ALA A O 1
ATOM 2550 N N . LYS A 1 322 ? 17.098 28.852 -21.817 1.00 94.25 322 LYS A N 1
ATOM 2551 C CA . LYS A 1 322 ? 17.871 29.968 -21.243 1.00 94.25 322 LYS A CA 1
ATOM 2552 C C . LYS A 1 322 ? 16.986 31.152 -20.839 1.00 94.25 322 LYS A C 1
ATOM 2554 O O . LYS A 1 322 ? 17.218 31.751 -19.789 1.00 94.25 322 LYS A O 1
ATOM 2559 N N . GLU A 1 323 ? 15.966 31.486 -21.634 1.00 95.56 323 GLU A N 1
ATOM 2560 C CA . GLU A 1 323 ? 15.019 32.568 -21.316 1.00 95.56 323 GLU A CA 1
ATOM 2561 C C . GLU A 1 323 ? 14.150 32.219 -20.092 1.00 95.56 323 GLU A C 1
ATOM 2563 O O . GLU A 1 323 ? 13.910 33.073 -19.235 1.00 95.56 323 GLU A O 1
ATOM 2568 N N . VAL A 1 324 ? 13.713 30.959 -19.968 1.00 95.31 324 VAL A N 1
ATOM 2569 C CA . VAL A 1 324 ? 12.959 30.471 -18.801 1.00 95.31 324 VAL A CA 1
ATOM 2570 C C . VAL A 1 324 ? 13.811 30.532 -17.532 1.00 95.31 324 VAL A C 1
ATOM 2572 O O . VAL A 1 324 ? 13.357 31.088 -16.529 1.00 95.31 324 VAL A O 1
ATOM 2575 N N . ASP A 1 325 ? 15.054 30.051 -17.579 1.00 94.50 325 ASP A N 1
ATOM 2576 C CA . ASP A 1 325 ? 15.971 30.080 -16.434 1.00 94.50 325 ASP A CA 1
ATOM 2577 C C . ASP A 1 325 ? 16.281 31.510 -15.982 1.00 94.50 325 ASP A C 1
ATOM 2579 O O . ASP A 1 325 ? 16.289 31.812 -14.783 1.00 94.50 325 ASP A O 1
ATOM 2583 N N . GLN A 1 326 ? 16.478 32.427 -16.932 1.00 96.94 326 GLN A N 1
ATOM 2584 C CA . GLN A 1 326 ? 16.671 33.840 -16.623 1.00 96.94 326 GLN A CA 1
ATOM 2585 C C . GLN A 1 326 ? 15.455 34.426 -15.884 1.00 96.94 326 GLN A C 1
ATOM 2587 O O . GLN A 1 326 ? 15.617 35.073 -14.848 1.00 96.94 326 GLN A O 1
ATOM 2592 N N . LEU A 1 327 ? 14.235 34.166 -16.364 1.00 96.62 327 LEU A N 1
ATOM 2593 C CA . LEU A 1 327 ? 13.005 34.664 -15.737 1.00 96.62 327 LEU A CA 1
ATOM 2594 C C . LEU A 1 327 ? 12.797 34.106 -14.322 1.00 96.62 327 LEU A C 1
ATOM 2596 O O . LEU A 1 327 ? 12.313 34.828 -13.444 1.00 96.62 327 LEU A O 1
ATOM 2600 N N . LEU A 1 328 ? 13.167 32.847 -14.078 1.00 96.38 328 LEU A N 1
ATOM 2601 C CA . LEU A 1 328 ? 13.088 32.240 -12.748 1.00 96.38 328 LEU A CA 1
ATOM 2602 C C . LEU A 1 328 ? 14.099 32.862 -11.777 1.00 96.38 328 LEU A C 1
ATOM 2604 O O . LEU A 1 328 ? 13.732 33.183 -10.645 1.00 96.38 328 LEU A O 1
ATOM 2608 N N . ASN A 1 329 ? 15.330 33.121 -12.222 1.00 96.19 329 ASN A N 1
ATOM 2609 C CA . ASN A 1 329 ? 16.336 33.804 -11.406 1.00 96.19 329 ASN A CA 1
ATOM 2610 C C . ASN A 1 329 ? 15.904 35.232 -11.040 1.00 96.19 329 ASN A C 1
ATOM 2612 O O . ASN A 1 329 ? 15.954 35.616 -9.871 1.00 96.19 329 ASN A O 1
ATOM 2616 N N . GLU A 1 330 ? 15.363 35.993 -11.994 1.00 97.12 330 GLU A N 1
ATOM 2617 C CA . GLU A 1 330 ? 14.815 37.324 -11.707 1.00 97.12 330 GLU A CA 1
ATOM 2618 C C . GLU A 1 330 ? 13.612 37.273 -10.742 1.00 97.12 330 GLU A C 1
ATOM 2620 O O . GLU A 1 330 ? 13.378 38.205 -9.964 1.00 97.12 330 GLU A O 1
ATOM 2625 N N . ALA A 1 331 ? 12.814 36.198 -10.777 1.00 95.88 331 ALA A N 1
ATOM 2626 C CA . ALA A 1 331 ? 11.717 36.009 -9.832 1.00 95.88 331 ALA A CA 1
ATOM 2627 C C . ALA A 1 331 ? 12.239 35.786 -8.403 1.00 95.88 331 ALA A C 1
ATOM 2629 O O . ALA A 1 331 ? 11.679 36.349 -7.460 1.00 95.88 331 ALA A O 1
ATOM 2630 N N . ILE A 1 332 ? 13.329 35.029 -8.245 1.00 94.12 332 ILE A N 1
ATOM 2631 C CA . ILE A 1 332 ? 14.010 34.824 -6.958 1.00 94.12 332 ILE A CA 1
ATOM 2632 C C . ILE A 1 332 ? 14.545 36.155 -6.414 1.00 94.12 332 ILE A C 1
ATOM 2634 O O . ILE A 1 332 ? 14.309 36.472 -5.246 1.00 94.12 332 ILE A O 1
ATOM 2638 N N . GLU A 1 333 ? 15.186 36.975 -7.249 1.00 96.50 333 GLU A N 1
ATOM 2639 C CA . GLU A 1 333 ? 15.652 38.312 -6.850 1.00 96.50 333 GLU A CA 1
ATOM 2640 C C . GLU A 1 333 ? 14.492 39.208 -6.385 1.00 96.50 333 GLU A C 1
ATOM 2642 O O . GLU A 1 333 ? 14.584 39.884 -5.356 1.00 96.50 333 GLU A O 1
ATOM 2647 N N . CYS A 1 334 ? 13.355 39.169 -7.089 1.00 95.50 334 CYS A N 1
ATOM 2648 C CA . CYS A 1 334 ? 12.151 39.888 -6.672 1.00 95.50 334 CYS A CA 1
ATOM 2649 C C . CYS A 1 334 ? 11.646 39.419 -5.298 1.00 95.50 334 CYS A C 1
ATOM 2651 O O . CYS A 1 334 ? 11.240 40.249 -4.483 1.00 95.50 334 CYS A O 1
ATOM 2653 N N . LEU A 1 335 ? 11.687 38.113 -5.011 1.00 90.81 335 LEU A N 1
ATOM 2654 C CA . LEU A 1 335 ? 11.294 37.570 -3.706 1.00 90.81 335 LEU A CA 1
ATOM 2655 C C . LEU A 1 335 ? 12.231 38.033 -2.585 1.00 90.81 335 LEU A C 1
ATOM 2657 O O . LEU A 1 335 ? 11.751 38.418 -1.519 1.00 90.81 335 LEU A O 1
ATOM 2661 N N . GLN A 1 336 ? 13.543 38.070 -2.831 1.00 94.19 336 GLN A N 1
ATOM 2662 C CA . GLN A 1 336 ? 14.531 38.568 -1.864 1.00 94.19 336 GLN A CA 1
ATOM 2663 C C . GLN A 1 336 ? 14.305 40.046 -1.512 1.00 94.19 336 GLN A C 1
ATOM 2665 O O . GLN A 1 336 ? 14.505 40.454 -0.370 1.00 94.19 336 GLN A O 1
ATOM 2670 N N . GLN A 1 337 ? 13.819 40.838 -2.469 1.00 96.88 337 GLN A N 1
ATOM 2671 C CA . GLN A 1 337 ? 13.458 42.247 -2.280 1.00 96.88 337 GLN A CA 1
ATOM 2672 C C . GLN A 1 337 ? 12.036 42.452 -1.725 1.00 96.88 337 GLN A C 1
ATOM 2674 O O . GLN A 1 337 ? 11.558 43.584 -1.669 1.00 96.88 337 GLN A O 1
ATOM 2679 N N . GLN A 1 338 ? 11.336 41.378 -1.339 1.00 94.44 338 GLN A N 1
ATOM 2680 C CA . GLN A 1 338 ? 9.928 41.398 -0.913 1.00 94.44 338 GLN A CA 1
ATOM 2681 C C . GLN A 1 338 ? 8.956 41.965 -1.974 1.00 94.44 338 GLN A C 1
ATOM 2683 O O . GLN A 1 338 ? 7.845 42.393 -1.660 1.00 94.44 338 GLN A O 1
ATOM 2688 N N . ASN A 1 339 ? 9.331 41.926 -3.256 1.00 97.19 339 ASN A N 1
ATOM 2689 C CA . ASN A 1 339 ? 8.510 42.365 -4.383 1.00 97.19 339 ASN A CA 1
ATOM 2690 C C . ASN A 1 339 ? 7.679 41.202 -4.962 1.00 97.19 339 ASN A C 1
ATOM 2692 O O . ASN A 1 339 ? 7.998 40.616 -6.001 1.00 97.19 339 ASN A O 1
ATOM 2696 N N . LEU A 1 340 ? 6.578 40.870 -4.284 1.00 93.75 340 LEU A N 1
ATOM 2697 C CA . LEU A 1 340 ? 5.731 39.721 -4.635 1.00 93.75 340 LEU A CA 1
ATOM 2698 C C . LEU A 1 340 ? 5.030 39.853 -5.998 1.00 93.75 340 LEU A C 1
ATOM 2700 O O . LEU A 1 340 ? 4.843 38.851 -6.689 1.00 93.75 340 LEU A O 1
ATOM 2704 N N . SER A 1 341 ? 4.632 41.063 -6.404 1.00 94.62 341 SER A N 1
ATOM 2705 C CA . SER A 1 341 ? 4.006 41.286 -7.716 1.00 94.62 341 SER A CA 1
ATOM 2706 C C . SER A 1 341 ? 5.011 41.092 -8.853 1.00 94.62 341 SER A C 1
ATOM 2708 O O . SER A 1 341 ? 4.682 40.451 -9.851 1.00 94.62 341 SER A O 1
ATOM 2710 N N . GLY A 1 342 ? 6.252 41.558 -8.673 1.00 95.44 342 GLY A N 1
ATOM 2711 C CA . GLY A 1 342 ? 7.344 41.359 -9.626 1.00 95.44 342 GLY A CA 1
ATOM 2712 C C . GLY A 1 342 ? 7.733 39.891 -9.807 1.00 95.44 342 GLY A C 1
ATOM 2713 O O . GLY A 1 342 ? 7.972 39.469 -10.941 1.00 95.44 342 GLY A O 1
ATOM 2714 N N . ALA A 1 343 ? 7.743 39.112 -8.720 1.00 95.00 343 ALA A N 1
ATOM 2715 C CA . ALA A 1 343 ? 8.014 37.676 -8.765 1.00 95.00 343 ALA A CA 1
ATOM 2716 C C . ALA A 1 343 ? 6.908 36.907 -9.509 1.00 95.00 343 ALA A C 1
ATOM 2718 O O . ALA A 1 343 ? 7.194 36.096 -10.389 1.00 95.00 343 ALA A O 1
ATOM 2719 N N . ARG A 1 344 ? 5.634 37.206 -9.212 1.00 94.88 344 ARG A N 1
ATOM 2720 C CA . ARG A 1 344 ? 4.480 36.560 -9.865 1.00 94.88 344 ARG A CA 1
ATOM 2721 C C . ARG A 1 344 ? 4.463 36.768 -11.378 1.00 94.88 344 ARG A C 1
ATOM 2723 O O . ARG A 1 344 ? 4.205 35.821 -12.114 1.00 94.88 344 ARG A O 1
ATOM 2730 N N . GLU A 1 345 ? 4.753 37.981 -11.838 1.00 97.44 345 GLU A N 1
ATOM 2731 C CA . GLU A 1 345 ? 4.758 38.295 -13.270 1.00 97.44 345 GLU A CA 1
ATOM 2732 C C . GLU A 1 345 ? 5.857 37.538 -14.033 1.00 97.44 345 GLU A C 1
ATOM 2734 O O . GLU A 1 345 ? 5.619 37.025 -15.125 1.00 97.44 345 GLU A O 1
ATOM 2739 N N . ARG A 1 346 ? 7.047 37.393 -13.443 1.00 97.75 346 ARG A N 1
ATOM 2740 C CA . ARG A 1 346 ? 8.163 36.654 -14.058 1.00 97.75 346 ARG A CA 1
ATOM 2741 C C . ARG A 1 346 ? 7.893 35.157 -14.142 1.00 97.75 346 ARG A C 1
ATOM 2743 O O . ARG A 1 346 ? 8.117 34.565 -15.193 1.00 97.75 346 ARG A O 1
ATOM 2750 N N . ILE A 1 347 ? 7.303 34.579 -13.095 1.00 94.88 347 ILE A N 1
ATOM 2751 C CA . ILE A 1 347 ? 6.848 33.180 -13.100 1.00 94.88 347 ILE A CA 1
ATOM 2752 C C . ILE A 1 347 ? 5.779 32.958 -14.181 1.00 94.88 347 ILE A C 1
ATOM 2754 O O . ILE A 1 347 ? 5.832 31.967 -14.907 1.00 94.88 347 ILE A O 1
ATOM 2758 N N . ARG A 1 348 ? 4.827 33.891 -14.335 1.00 97.00 348 ARG A N 1
ATOM 2759 C CA . ARG A 1 348 ? 3.806 33.821 -15.395 1.00 97.00 348 ARG A CA 1
ATOM 2760 C C . ARG A 1 348 ? 4.446 33.805 -16.786 1.00 97.00 348 ARG A C 1
ATOM 2762 O O . ARG A 1 348 ? 4.111 32.939 -17.589 1.00 97.00 348 ARG A O 1
ATOM 2769 N N . ARG A 1 349 ? 5.396 34.708 -17.051 1.00 96.62 349 ARG A N 1
ATOM 2770 C CA . ARG A 1 349 ? 6.110 34.772 -18.339 1.00 96.62 349 ARG A CA 1
ATOM 2771 C C . ARG A 1 349 ? 6.965 33.532 -18.600 1.00 96.62 349 ARG A C 1
ATOM 2773 O O . ARG A 1 349 ? 6.968 33.043 -19.725 1.00 96.62 349 ARG A O 1
ATOM 2780 N N . ALA A 1 350 ? 7.628 32.995 -17.574 1.00 95.81 350 ALA A N 1
ATOM 2781 C CA . ALA A 1 350 ? 8.390 31.751 -17.679 1.00 95.81 350 ALA A CA 1
ATOM 2782 C C . ALA A 1 350 ? 7.481 30.583 -18.093 1.00 95.81 350 ALA A C 1
ATOM 2784 O O . ALA A 1 350 ? 7.817 29.822 -18.997 1.00 95.81 350 ALA A O 1
ATOM 2785 N N . LYS A 1 351 ? 6.279 30.496 -17.507 1.00 94.38 351 LYS A N 1
ATOM 2786 C CA . LYS A 1 351 ? 5.277 29.487 -17.874 1.00 94.38 351 LYS A CA 1
ATOM 2787 C C . LYS A 1 351 ? 4.781 29.652 -19.313 1.00 94.38 351 LYS A C 1
ATOM 2789 O O . LYS A 1 351 ? 4.660 28.663 -20.031 1.00 94.38 351 LYS A O 1
ATOM 2794 N N . GLU A 1 352 ? 4.502 30.883 -19.740 1.00 94.62 352 GLU A N 1
ATOM 2795 C CA . GLU A 1 352 ? 4.055 31.175 -21.110 1.00 94.62 352 GLU A CA 1
ATOM 2796 C C . GLU A 1 352 ? 5.117 30.806 -22.148 1.00 94.62 352 GLU A C 1
ATOM 2798 O O . GLU A 1 352 ? 4.782 30.203 -23.163 1.00 94.62 352 GLU A O 1
ATOM 2803 N N . ARG A 1 353 ? 6.396 31.080 -21.863 1.00 92.50 353 ARG A N 1
ATOM 2804 C CA . ARG A 1 353 ? 7.521 30.673 -22.717 1.00 92.50 353 ARG A CA 1
ATOM 2805 C C . ARG A 1 353 ? 7.746 29.165 -22.735 1.00 92.50 353 ARG A C 1
ATOM 2807 O O . ARG A 1 353 ? 7.902 28.595 -23.811 1.00 92.50 353 ARG A O 1
ATOM 2814 N N . GLY A 1 354 ? 7.683 28.508 -21.579 1.00 89.19 354 GLY A N 1
ATOM 2815 C CA . GLY A 1 354 ? 7.798 27.050 -21.493 1.00 89.19 354 GLY A CA 1
ATOM 2816 C C . GLY A 1 354 ? 6.669 26.303 -22.211 1.00 89.19 354 GLY A C 1
ATOM 2817 O O . GLY A 1 354 ? 6.881 25.193 -22.671 1.00 89.19 354 GLY A O 1
ATOM 2818 N N . SER A 1 355 ? 5.492 26.923 -22.359 1.00 87.25 355 SER A N 1
ATOM 2819 C CA . SER A 1 355 ? 4.339 26.323 -23.054 1.00 87.25 355 SER A CA 1
ATOM 2820 C C . SER A 1 355 ? 4.384 26.483 -24.583 1.00 87.25 355 SER A C 1
ATOM 2822 O O . SER A 1 355 ? 3.526 25.939 -25.272 1.00 87.25 355 SER A O 1
ATOM 2824 N N . THR A 1 356 ? 5.325 27.273 -25.118 1.00 79.62 356 THR A N 1
ATOM 2825 C CA . THR A 1 356 ? 5.490 27.492 -26.571 1.00 79.62 356 THR A CA 1
ATOM 2826 C C . THR A 1 356 ? 6.462 26.517 -27.247 1.00 79.62 356 THR A C 1
ATOM 2828 O O . THR A 1 356 ? 6.674 26.625 -28.454 1.00 79.62 356 THR A O 1
ATOM 2831 N N . VAL A 1 357 ? 7.033 25.576 -26.487 1.00 68.75 357 VAL A N 1
ATOM 2832 C CA . VAL A 1 357 ? 7.936 24.496 -26.935 1.00 68.75 357 VAL A CA 1
ATOM 2833 C C . VAL A 1 357 ? 7.228 23.159 -26.804 1.00 68.75 357 VAL A C 1
ATOM 2835 O O . VAL A 1 357 ? 7.492 22.286 -27.669 1.00 68.75 357 VAL A O 1
#

pLDDT: mean 85.25, std 15.23, range [31.67, 98.44]

Radius of gyration: 26.71 Å; chains: 1; bounding box: 42×81×77 Å

Foldseek 3Di:
DAAEEEAEDEFPPVVLVVLCVVPVCLLVDALCSNQVSQLPDPRHDPVSVLQVCLVVVRHDYHYHHLPNVSSLVNVCVVVVNPDDDPVCSSLVSVLVVCVVRVGLEYEDALQNAAPVSQVPRPDHHLAYEHEHPDDHDLPGAPPVHQEYEDADPVCVVSCVSNVHLYYDYCPDDPVSSVVVSVVVVVVSVLSVVVVVVVVCVVPDPDDDDPDDPDLSVLVVVLVVCVSVVNLVVSLVSLVVVCVVCVPDLVSLQSNLSSCVSVVVLVSSLVSLVSNCVVPVPPPVSVVSNVVSVVPDDDPDDPDDDDDDDPDDPPDPPVRLVVLLVVLQVQLVVCVVVVNNVSNVVSNVVSVVSVVVD

Secondary structure (DSSP, 8-state):
-PEEEEEEEPPPHHHHHHHHHH-GGGGGS-HHHHHHHHHTSTT--HHHHHHHHGGGGTEEEEEEETT-HHHHHHHHHHTT-----TTTHHHHHHHHHHHHH--SEEEE-TTT--HHHHHT-SS--SEEEEEE-SPPPTT---TT-SEEEESSGGGHHHHHHTT-S-EEE----HHHHHHHHHHHHHHHHHHHHHHHHHHHTTS-SSS-TT-PPPHHHHHHHHHHHHHTT-HHHHHHHHHHHHHH-TT-GGGHHHHHHHHHHHT-HHHHHHHHHHHHHH-TT-HHHHHHHHHHHHHSPP--------------PPPPHHHHHHHHHHHHHHHHHHHHTT-HHHHHHHHHHHHHHHTT-

Sequence (357 aa):
MKHIILSFILFPDDGLAQVYADEPDLSGKSFEGQVSALNHSPIAPKAARLFLELEKNGYEPHVLPVNNMPSQVTWLRANGYHDFNSRRWMQETVLRQIESLKPDILVLPPSLFSDDFLAELQERPRLVIAWWDQNVDESSSCSKYDFAFLENSSLEENAHACQVHHVFKLELSQEILNTGVAQIDELLRARMLESQISDSSDMNPLSHQDELPPADALIVEVLSALNGGEPQKAQDLLTAGKSLFQDYPELHFPLAIAYARLGDLEQAKCEVQELFRFRPNHPFAQQLYLELCSNTPCPVDEGLSGQPFSSEMPLSREDVAKEVDQLLNEAIECLQQQNLSGARERIRRAKERGSTV

=== Feature glossary ===
Legend for the data blocks above and below:

— What the protein is —

The amino-acid sequence is the protein's primary structure: the linear order of residues from the N-terminus to the C-terminus, written in one-letter code. Everything else here — the 3D coordinates, the secondary structure, the domain annotations — is ultimately a consequence of this string.

Functional annotations link the protein to curated databases. InterPro entries identify conserved domains and families by matching the sequence against member-database signatures (Pfam, PROSITE, CDD, …). Gene Ontology (GO) terms describe molecular function, biological process, and cellular component in a controlled vocabulary. CATH places the structure in a hierarchical fold classification (Class/Architecture/Topology/Homologous-superfamily). The organism is the source species.

— Where its atoms are —

Atomic coordinates in PDBx/mmCIF format — the same representation the Protein Data Bank distributes. Each line of the _atom_site loop places one backbone atom in Cartesian space (units: ångströms, origin: arbitrary).

The six renders are orthographic views along the three Cartesian axes in both directions. Representation (cartoon, sticks, or surface) and color scheme (sequence-rainbow or by-chain) vary across proteins so the training set covers all the common visualization conventions.

— Local backbone conformation —

Eight-state secondary structure (DSSP): H is the canonical α-helix, G the tighter 3₁₀-helix, I the wider π-helix; E/B are β-structure, T and S are turns and bends, and '-' is everything else. DSSP derives these from the pattern of main-chain N–H···O=C hydrogen bonds, not from the sequence.

Three-state secondary structure (P-SEA) collapses the eight DSSP classes into helix (a), strand (b), and coil (c). P-SEA assigns these from Cα geometry alone — distances and angles — without requiring backbone oxygens, so it works on any Cα trace.

φ (phi) and ψ (psi) are the two rotatable backbone dihedrals per residue: φ is the C(i-1)–N–Cα–C torsion, ψ is the N–Cα–C–N(i+1) torsion, both in degrees on (−180°, 180°]. α-helical residues cluster near (−60°, −45°); β-strand residues near (−120°, +130°). A Ramachandran plot is simply a scatter of (φ, ψ) for every residue.

— Global shape and packing —

The geometric summary reports three shape descriptors. Rg (radius of gyration) measures how spread out the Cα atoms are about their centre of mass; compact globular proteins have small Rg, elongated or unfolded ones large. Cα contacts (<8 Å, |i−j|>4) count long-range residue pairs in spatial proximity — high for tightly packed folds, near zero for rods or random coil. The bounding-box extents give the protein's footprint along x, y, z in Å.

SASA measures how much of the protein is reachable by solvent. It is computed by rolling a water-sized probe over the atomic surface and summing the exposed area (Å²). Per-residue SASA distinguishes core (buried, low SASA) from surface (exposed, high SASA) residu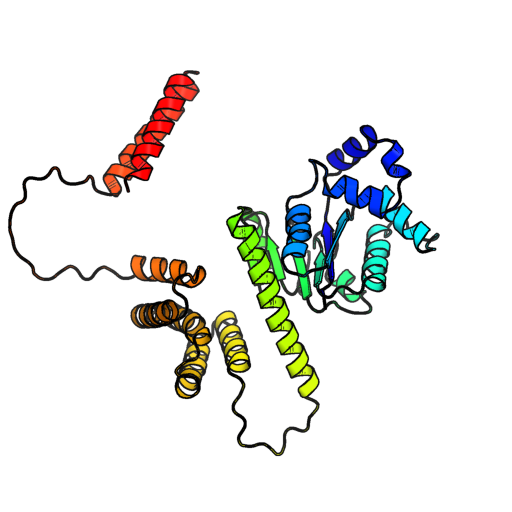es; total SASA is a whole-molecule size measure.

Plot images: a contact map (which residues are close in 3D, as an N×N binary image), a Ramachandran scatter (backbone torsion angles, revealing secondary-structure composition at a glance), and — for AlphaFold structures — a PAE heatmap (pairwise prediction confidence).

— Structural neighborhood —

A 3Di character summarizes, for each residue, the relative orientation of the Cα frame of its nearest spatial neighbor. Because it encodes fold topology rather than chemistry, 3Di alignments detect remote structural similarity that sequence alignment misses.

The Foldseek neighbor list gives the closest experimentally determined structures in the PDB, ranked by structural alignment. TM-score near 1 means near-identical fold; near 0.3 means only rough topology match. This is how one finds what a novel AlphaFold prediction most resembles in the solved-structure universe.

— Confidence and disorder —

For AlphaFold models, the B-factor field carries pLDDT — the model's own estimate of local accuracy on a 0–100 scale. Regions with pLDDT<50 should be treated as essentially unmodeled; they often correspond to intrinsically disordered segments.

Crystallographic B-factors measure how much each atom's electron density is smeared out, in Å². They rise in mobile loops and surface residues and fall in the buried interior. In AlphaFold models this column is repurposed to hold pLDDT instead.

Predicted Aligned Error (PAE) is an AlphaFold confidence matrix: entry (i, j) is the expected error in the position of residue j, in ångströms, when the prediction is superimposed on the true structure at residue i. Low PAE within a block of residues means that block is internally rigid and well-predicted; high PAE between two blocks means their relative placement is uncertain even if each block individually is confident.